Protein AF-A0A3D1A7W4-F1 (afdb_monomer_lite)

Foldseek 3Di:
DLVQLVCVLVVNHDDDLLLLLLLLVLLLVLVVVVVCLVVDPDDPVCSVVVNVVSVVVSLVVLCVSPRVVSNVSNVVSNCVLCVCVVPPPDPPLSPQLSVVLSVQLVVQLVVLCVVLVPDPDSVPSGPDSSSSSSSSSSVVSSVVCVVVCCSPCVVLVVVLVVCVVPVVVCVPDDPVNVCVNDPPCDDDDPDDPPDD

Radius of gyration: 19.55 Å; chains: 1; bounding box: 52×30×50 Å

Secondary structure (DSSP, 8-state):
-HHHHHHHHTTSS-S-HHHHHHHHHHHHHHHHHHHHGGGSSS-GGGHHHHHHHHHHHHHHHHHHHHHHHHHHHHHHHHHHHHHHHHH---TGGGHHHHHHHHHHHHHHHHHHHHHHT--S-GGG-TT-HHHHHHHHHHHHHHHHHHHTTIIIIIHHHHHHHHHHH-GGGGTTS-HHHHHHH-TT-PPPPS------

Sequence (196 aa):
MAALCLLEFAGVFPRFSGTLMAIQFLVIHSSAFIFTLPFWDIKESAKPVAFKVLLGLYTLLAFSIDGFFGIAQFAGLTYATYYGYVLGKDGETGRVPLLLRWLVSFIVFLLAIGITDAPSDVDSWAGSRRLALTGALFFGAAGLMELSGFYGEGWRRLLRRAASRQPQLLSPMPAWVARELDPQGTPPPPGGDVRH

pLDDT: mean 83.78, std 13.77, range [39.81, 96.88]

Structure (mmCIF, N/CA/C/O backbone):
data_AF-A0A3D1A7W4-F1
#
_entry.id   AF-A0A3D1A7W4-F1
#
loop_
_atom_site.group_PDB
_atom_site.id
_atom_site.type_symbol
_atom_site.label_atom_id
_atom_site.label_alt_id
_atom_site.label_comp_id
_atom_site.label_asym_id
_atom_site.label_entity_id
_atom_site.label_seq_id
_atom_site.pdbx_PDB_ins_code
_atom_site.Cartn_x
_atom_site.Cartn_y
_atom_site.Cartn_z
_atom_site.occupancy
_atom_site.B_iso_or_equiv
_atom_site.auth_seq_id
_atom_site.auth_comp_id
_atom_site.auth_asym_id
_atom_site.auth_atom_id
_atom_site.pdbx_PDB_model_num
ATOM 1 N N . MET A 1 1 ? 1.976 8.898 -9.675 1.00 88.50 1 MET A N 1
ATOM 2 C CA . MET A 1 1 ? 2.369 7.490 -9.902 1.00 88.50 1 MET A CA 1
ATOM 3 C C . MET A 1 1 ? 1.740 6.897 -11.152 1.00 88.50 1 MET A C 1
ATOM 5 O O . MET A 1 1 ? 2.502 6.572 -12.045 1.00 88.50 1 MET A O 1
ATOM 9 N N . ALA A 1 2 ? 0.408 6.845 -11.293 1.00 91.94 2 ALA A N 1
ATOM 10 C CA . ALA A 1 2 ? -0.234 6.233 -12.470 1.00 91.94 2 ALA A CA 1
ATOM 11 C C . ALA A 1 2 ? 0.310 6.734 -13.827 1.00 91.94 2 ALA A C 1
ATOM 13 O O . ALA A 1 2 ? 0.668 5.931 -14.682 1.00 91.94 2 ALA A O 1
ATOM 14 N N . ALA A 1 3 ? 0.465 8.054 -13.987 1.00 92.94 3 ALA A N 1
ATOM 15 C CA . ALA A 1 3 ? 1.049 8.643 -15.193 1.00 92.94 3 ALA A CA 1
ATOM 16 C C . ALA A 1 3 ? 2.494 8.177 -15.460 1.00 92.94 3 ALA A C 1
ATOM 18 O O . ALA A 1 3 ? 2.834 7.885 -16.599 1.00 92.94 3 ALA A O 1
ATOM 19 N N . LEU A 1 4 ? 3.328 8.046 -14.422 1.00 92.00 4 LEU A N 1
ATOM 20 C CA . LEU A 1 4 ? 4.703 7.554 -14.569 1.00 92.00 4 LEU A CA 1
ATOM 21 C C . LEU A 1 4 ? 4.721 6.084 -15.009 1.00 92.00 4 LEU A C 1
ATOM 23 O O . LEU A 1 4 ? 5.512 5.717 -15.870 1.00 92.00 4 LEU A O 1
ATOM 27 N N . CYS A 1 5 ? 3.808 5.261 -14.486 1.00 92.88 5 CYS A N 1
ATOM 28 C CA . CYS A 1 5 ? 3.666 3.871 -14.913 1.00 92.88 5 CYS A CA 1
ATOM 29 C C . CYS A 1 5 ? 3.194 3.767 -16.378 1.00 92.88 5 CYS A C 1
ATOM 31 O O . CYS A 1 5 ? 3.679 2.919 -17.119 1.00 92.88 5 CYS A O 1
ATOM 33 N N . LEU A 1 6 ? 2.310 4.663 -16.837 1.00 94.00 6 LEU A N 1
ATOM 34 C CA . LEU A 1 6 ? 1.922 4.739 -18.254 1.00 94.00 6 LEU A CA 1
ATOM 35 C C . LEU A 1 6 ? 3.084 5.178 -19.155 1.00 94.00 6 LEU A C 1
ATOM 37 O O . LEU A 1 6 ? 3.249 4.635 -20.246 1.00 94.00 6 LEU A O 1
ATOM 41 N N . LEU A 1 7 ? 3.909 6.125 -18.703 1.00 94.00 7 LEU A N 1
ATOM 42 C CA . LEU A 1 7 ? 5.110 6.541 -19.433 1.00 94.00 7 LEU A CA 1
ATOM 43 C C . LEU A 1 7 ? 6.151 5.414 -19.517 1.00 94.00 7 LEU A C 1
ATOM 45 O O . LEU A 1 7 ? 6.769 5.236 -20.566 1.00 94.00 7 LEU A O 1
ATOM 49 N N . GLU A 1 8 ? 6.320 4.622 -18.454 1.00 93.25 8 GLU A N 1
ATOM 50 C CA . GLU A 1 8 ? 7.140 3.403 -18.484 1.00 93.25 8 GLU A CA 1
ATOM 51 C C . GLU A 1 8 ? 6.569 2.374 -19.467 1.00 93.25 8 GLU A C 1
ATOM 53 O O . GLU A 1 8 ? 7.308 1.818 -20.279 1.00 93.25 8 GLU A O 1
ATOM 58 N N . PHE A 1 9 ? 5.251 2.148 -19.441 1.00 92.62 9 PHE A N 1
ATOM 59 C CA . PHE A 1 9 ? 4.579 1.234 -20.365 1.00 92.62 9 PHE A CA 1
ATOM 60 C C . PHE A 1 9 ? 4.788 1.645 -21.831 1.00 92.62 9 PHE A C 1
ATOM 62 O O . PHE A 1 9 ? 5.066 0.797 -22.679 1.00 92.62 9 PHE A O 1
ATOM 69 N N . ALA A 1 10 ? 4.738 2.949 -22.114 1.00 94.31 10 ALA A N 1
ATOM 70 C CA . ALA A 1 10 ? 5.032 3.524 -23.425 1.00 94.31 10 ALA A CA 1
ATOM 71 C C . ALA A 1 10 ? 6.528 3.474 -23.807 1.00 94.31 10 ALA A C 1
ATOM 73 O O . ALA A 1 10 ? 6.881 3.811 -24.935 1.00 94.31 10 ALA A O 1
ATOM 74 N N . GLY A 1 11 ? 7.414 3.062 -22.894 1.00 91.38 11 GLY A N 1
ATOM 75 C CA . GLY A 1 11 ? 8.861 3.000 -23.113 1.00 91.38 11 GLY A CA 1
ATOM 76 C C . GLY A 1 11 ? 9.571 4.355 -23.057 1.00 91.38 11 GLY A C 1
ATOM 77 O O . GLY A 1 11 ? 10.720 4.447 -23.479 1.00 91.38 11 GLY A O 1
ATOM 78 N N . VAL A 1 12 ? 8.904 5.395 -22.549 1.00 94.62 12 VAL A N 1
ATOM 79 C CA . VAL A 1 12 ? 9.428 6.771 -22.452 1.00 94.62 12 VAL A CA 1
ATOM 80 C C . VAL A 1 12 ? 10.113 7.020 -21.104 1.00 94.62 12 VAL A C 1
ATOM 82 O O . VAL A 1 12 ? 10.915 7.940 -20.969 1.00 94.62 12 VAL A O 1
ATOM 85 N N . PHE A 1 13 ? 9.815 6.195 -20.100 1.00 91.19 13 PHE A N 1
ATOM 86 C CA . PHE A 1 13 ? 10.373 6.296 -18.754 1.00 91.19 13 PHE A CA 1
ATOM 87 C C . PHE A 1 13 ? 11.133 5.012 -18.374 1.00 91.19 13 PHE A C 1
ATOM 89 O O . PHE A 1 13 ? 10.746 3.931 -18.832 1.00 91.19 13 PHE A O 1
ATOM 96 N N . PRO A 1 14 ? 12.203 5.094 -17.556 1.00 89.69 14 PRO A N 1
ATOM 97 C CA . PRO A 1 14 ? 12.915 3.916 -17.061 1.00 89.69 14 PRO A CA 1
ATOM 98 C C . PRO A 1 14 ? 11.989 2.929 -16.349 1.00 89.69 14 PRO A C 1
ATOM 100 O O . PRO A 1 14 ? 10.941 3.312 -15.839 1.00 89.69 14 PRO A O 1
ATOM 103 N N . ARG A 1 15 ? 12.388 1.655 -16.282 1.00 89.06 15 ARG A N 1
ATOM 104 C CA . ARG A 1 15 ? 11.598 0.633 -15.586 1.00 89.06 15 ARG A CA 1
ATOM 105 C C . ARG A 1 15 ? 11.688 0.827 -14.075 1.00 89.06 15 ARG A C 1
ATOM 107 O O . ARG A 1 15 ? 12.785 0.777 -13.531 1.00 89.06 15 ARG A O 1
ATOM 114 N N . PHE A 1 16 ? 10.554 1.018 -13.410 1.00 91.50 16 PHE A N 1
ATOM 115 C CA . PHE A 1 16 ? 10.477 1.145 -11.948 1.00 91.50 16 PHE A CA 1
ATOM 116 C C . PHE A 1 16 ? 9.211 0.501 -11.361 1.00 91.50 16 PHE A C 1
ATOM 118 O O . PHE A 1 16 ? 9.152 0.219 -10.165 1.00 91.50 16 PHE A O 1
ATOM 125 N N . SER A 1 17 ? 8.196 0.250 -12.191 1.00 90.94 17 SER A N 1
ATOM 126 C CA . SER A 1 17 ? 6.885 -0.249 -11.783 1.00 90.94 17 SER A CA 1
ATOM 127 C C . SER A 1 17 ? 6.933 -1.602 -11.081 1.00 90.94 17 SER A C 1
ATOM 129 O O . SER A 1 17 ? 6.242 -1.770 -10.083 1.00 90.94 17 SER A O 1
ATOM 131 N N . GLY A 1 18 ? 7.762 -2.543 -11.544 1.00 90.44 18 GLY A N 1
ATOM 132 C CA . GLY A 1 18 ? 7.908 -3.861 -10.915 1.00 90.44 18 GLY A CA 1
ATOM 133 C C . GLY A 1 18 ? 8.330 -3.753 -9.449 1.00 90.44 18 GLY A C 1
ATOM 134 O O . GLY A 1 18 ? 7.654 -4.278 -8.566 1.00 90.44 18 GLY A O 1
ATOM 135 N N . THR A 1 19 ? 9.386 -2.980 -9.190 1.00 91.50 19 THR A N 1
ATOM 136 C CA . THR A 1 19 ? 9.876 -2.678 -7.840 1.00 91.50 19 THR A CA 1
ATOM 137 C C . THR A 1 19 ? 8.818 -1.965 -7.008 1.00 91.50 19 THR A C 1
ATOM 139 O O . THR A 1 19 ? 8.502 -2.387 -5.897 1.00 91.50 19 THR A O 1
ATOM 142 N N . LEU A 1 20 ? 8.208 -0.914 -7.564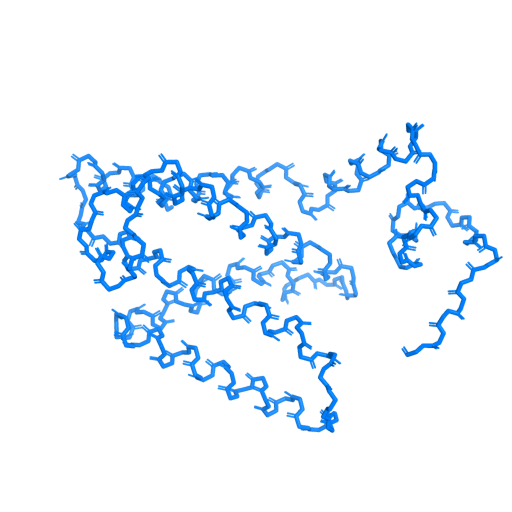 1.00 92.38 20 LEU A N 1
ATOM 143 C CA . LEU A 1 20 ? 7.195 -0.133 -6.863 1.00 92.38 20 LEU A CA 1
ATOM 144 C C . LEU A 1 20 ? 5.983 -0.989 -6.466 1.00 92.38 20 LEU A C 1
ATOM 146 O O . LEU A 1 20 ? 5.449 -0.836 -5.370 1.00 92.38 20 LEU A O 1
ATOM 150 N N . MET A 1 21 ? 5.560 -1.904 -7.337 1.00 94.44 21 MET A N 1
ATOM 151 C CA . MET A 1 21 ? 4.455 -2.824 -7.078 1.00 94.44 21 MET A CA 1
ATOM 152 C C . MET A 1 21 ? 4.819 -3.885 -6.039 1.00 94.44 21 MET A C 1
ATOM 154 O O . MET A 1 21 ? 3.979 -4.197 -5.196 1.00 94.44 21 MET A O 1
ATOM 158 N N . ALA A 1 22 ? 6.057 -4.388 -6.033 1.00 93.69 22 ALA A N 1
ATOM 159 C CA . ALA A 1 22 ? 6.546 -5.289 -4.988 1.00 93.69 22 ALA A CA 1
ATOM 160 C C . ALA A 1 22 ? 6.552 -4.601 -3.611 1.00 93.69 22 ALA A C 1
ATOM 162 O O . ALA A 1 22 ? 6.057 -5.155 -2.629 1.00 93.69 22 ALA A O 1
ATOM 163 N N . ILE A 1 23 ? 7.016 -3.350 -3.540 1.00 94.25 23 ILE A N 1
ATOM 164 C CA . ILE A 1 23 ? 6.952 -2.556 -2.307 1.00 94.25 23 ILE A CA 1
ATOM 165 C C . ILE A 1 23 ? 5.500 -2.266 -1.911 1.00 94.25 23 ILE A C 1
ATOM 167 O O . ILE A 1 23 ? 5.151 -2.360 -0.736 1.00 94.25 23 ILE A O 1
ATOM 171 N N . GLN A 1 24 ? 4.619 -1.950 -2.860 1.00 93.44 24 GLN A N 1
ATOM 172 C CA . GLN A 1 24 ? 3.205 -1.723 -2.563 1.00 93.44 24 GLN A CA 1
ATOM 173 C C . GLN A 1 24 ? 2.524 -2.983 -2.010 1.00 93.44 24 GLN A C 1
ATOM 175 O O . GLN A 1 24 ? 1.738 -2.886 -1.065 1.00 93.44 24 GLN A O 1
ATOM 180 N N . PHE A 1 25 ? 2.843 -4.159 -2.555 1.00 92.62 25 PHE A N 1
ATOM 181 C CA . PHE A 1 25 ? 2.403 -5.442 -2.009 1.00 92.62 25 PHE A CA 1
ATOM 182 C C . PHE A 1 25 ? 2.870 -5.606 -0.560 1.00 92.62 25 PHE A C 1
ATOM 184 O O . PHE A 1 25 ? 2.071 -5.948 0.311 1.00 92.62 25 PHE A O 1
ATOM 191 N N . LEU A 1 26 ? 4.131 -5.269 -0.281 1.00 93.75 26 LEU A N 1
ATOM 192 C CA . LEU A 1 26 ? 4.702 -5.297 1.061 1.00 93.75 26 LEU A CA 1
ATOM 193 C C . LEU A 1 26 ? 3.953 -4.373 2.035 1.00 93.75 26 LEU A C 1
ATOM 195 O O . LEU A 1 26 ? 3.654 -4.779 3.157 1.00 93.75 26 LEU A O 1
ATOM 199 N N . VAL A 1 27 ? 3.593 -3.160 1.601 1.00 92.75 27 VAL A N 1
ATOM 200 C CA . VAL A 1 27 ? 2.789 -2.214 2.393 1.00 92.75 27 VAL A CA 1
ATOM 201 C C . VAL A 1 27 ? 1.417 -2.806 2.701 1.00 92.75 27 VAL A C 1
ATOM 203 O O . VAL A 1 27 ? 1.055 -2.896 3.872 1.00 92.75 27 VAL A O 1
ATOM 206 N N . ILE A 1 28 ? 0.687 -3.287 1.689 1.00 91.44 28 ILE A N 1
ATOM 207 C CA . ILE A 1 28 ? -0.639 -3.897 1.879 1.00 91.44 28 ILE A CA 1
ATOM 208 C C . ILE A 1 28 ? -0.554 -5.099 2.828 1.00 91.44 28 ILE A C 1
ATOM 210 O O . ILE A 1 28 ? -1.386 -5.239 3.726 1.00 91.44 28 ILE A O 1
ATOM 214 N N . HIS A 1 29 ? 0.464 -5.943 2.670 1.00 90.50 29 HIS A N 1
ATOM 215 C CA . HIS A 1 29 ? 0.676 -7.102 3.526 1.00 90.50 29 HIS A CA 1
ATOM 216 C C . HIS A 1 29 ? 0.973 -6.678 4.972 1.00 90.50 29 HIS A C 1
ATOM 218 O O . HIS A 1 29 ? 0.300 -7.132 5.892 1.00 90.50 29 HIS A O 1
ATOM 224 N N . SER A 1 30 ? 1.904 -5.742 5.185 1.00 90.19 30 SER A N 1
ATOM 225 C CA . SER A 1 30 ? 2.261 -5.239 6.522 1.00 90.19 30 SER A CA 1
ATOM 226 C C . SER A 1 30 ? 1.093 -4.586 7.262 1.00 90.19 30 SER A C 1
ATOM 228 O O . SER A 1 30 ? 0.954 -4.764 8.474 1.00 90.19 30 SER A O 1
ATOM 230 N N . SER A 1 31 ? 0.205 -3.895 6.543 1.00 86.31 31 SER A N 1
ATOM 231 C CA . SER A 1 31 ? -1.009 -3.316 7.113 1.00 86.31 31 SER A CA 1
ATOM 232 C C . SER A 1 31 ? -1.915 -4.355 7.760 1.00 86.31 31 SER A C 1
ATOM 234 O O . SER A 1 31 ? -2.437 -4.099 8.843 1.00 86.31 31 SER A O 1
ATOM 236 N N . ALA A 1 32 ? -2.059 -5.540 7.159 1.00 85.25 32 ALA A N 1
ATOM 237 C CA . ALA A 1 32 ? -2.866 -6.608 7.740 1.00 85.25 32 ALA A CA 1
ATOM 238 C C . ALA A 1 32 ? -2.337 -7.010 9.127 1.00 85.25 32 ALA A C 1
ATOM 240 O O . ALA A 1 32 ? -3.102 -7.076 10.088 1.00 85.25 32 ALA A O 1
ATOM 241 N N . PHE A 1 33 ? -1.019 -7.175 9.270 1.00 84.69 33 PHE A N 1
ATOM 242 C CA . PHE A 1 33 ? -0.410 -7.519 10.557 1.00 84.69 33 PHE A CA 1
ATOM 243 C C . PHE A 1 33 ? -0.610 -6.422 11.597 1.00 84.69 33 PHE A C 1
ATOM 245 O O . PHE A 1 33 ? -0.996 -6.718 12.728 1.00 84.69 33 PHE A O 1
ATOM 252 N N . ILE A 1 34 ? -0.432 -5.160 11.205 1.00 81.25 34 ILE A N 1
ATOM 253 C CA . ILE A 1 34 ? -0.645 -4.012 12.092 1.00 81.25 34 ILE A CA 1
ATOM 254 C C . ILE A 1 34 ? -2.096 -3.970 12.593 1.00 81.25 34 ILE A C 1
ATOM 256 O O . ILE A 1 34 ? -2.310 -3.754 13.786 1.00 81.25 34 ILE A O 1
ATOM 260 N N . PHE A 1 35 ? -3.087 -4.237 11.735 1.00 80.81 35 PHE A N 1
ATOM 261 C CA . PHE A 1 35 ? -4.491 -4.298 12.161 1.00 80.81 35 PHE A CA 1
ATOM 262 C C . PHE A 1 35 ? -4.809 -5.498 13.042 1.00 80.81 35 PHE A C 1
ATOM 264 O O . PHE A 1 35 ? -5.690 -5.391 13.889 1.00 80.81 35 PHE A O 1
ATOM 271 N N . THR A 1 36 ? -4.121 -6.628 12.864 1.00 84.56 36 THR A N 1
ATOM 272 C CA . THR A 1 36 ? -4.368 -7.824 13.683 1.00 84.56 36 THR A CA 1
ATOM 273 C C . THR A 1 36 ? -3.701 -7.770 15.056 1.00 84.56 36 THR A C 1
ATOM 275 O O . THR A 1 36 ? -4.175 -8.429 15.975 1.00 84.56 36 THR A O 1
ATOM 278 N N . LEU A 1 37 ? -2.645 -6.967 15.228 1.00 84.31 37 LEU A N 1
ATOM 279 C CA . LEU A 1 37 ? -1.852 -6.909 16.460 1.00 84.31 37 LEU A CA 1
ATOM 280 C C . LEU A 1 37 ? -2.673 -6.664 17.748 1.00 84.31 37 LEU A C 1
ATOM 282 O O . LEU A 1 37 ? -2.374 -7.302 18.758 1.00 84.31 37 LEU A O 1
ATOM 286 N N . PRO A 1 38 ? -3.711 -5.800 17.768 1.00 82.12 38 PRO A N 1
ATOM 287 C CA . PRO A 1 38 ? -4.563 -5.635 18.946 1.00 82.12 38 PRO A CA 1
ATOM 288 C C . PRO A 1 38 ? -5.274 -6.920 19.383 1.00 82.12 38 PRO A C 1
ATOM 290 O O . PRO A 1 38 ? -5.547 -7.061 20.572 1.00 82.12 38 PRO A O 1
ATOM 293 N N . PHE A 1 39 ? -5.528 -7.838 18.447 1.00 86.00 39 PHE A N 1
ATOM 294 C CA . PHE A 1 39 ? -6.243 -9.100 18.652 1.00 86.00 39 PHE A CA 1
ATOM 295 C C . PHE A 1 39 ? -5.318 -10.277 18.986 1.00 86.00 39 PHE A C 1
ATOM 297 O O . PHE A 1 39 ? -5.791 -11.395 19.166 1.00 86.00 39 PHE A O 1
ATOM 304 N N . TRP A 1 40 ? -4.001 -10.064 19.029 1.00 86.25 40 TRP A N 1
ATOM 305 C CA . TRP A 1 40 ? -3.061 -11.118 19.400 1.00 86.25 40 TRP A CA 1
ATOM 306 C C . TRP A 1 40 ? -3.114 -11.372 20.906 1.00 86.25 40 TRP A C 1
ATOM 308 O O . TRP A 1 40 ? -3.052 -10.428 21.699 1.00 86.25 40 TRP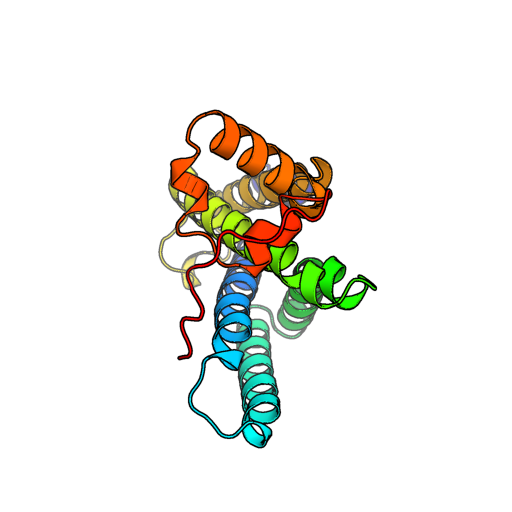 A O 1
ATOM 318 N N . ASP A 1 41 ? -3.150 -12.650 21.287 1.00 92.31 41 ASP A N 1
ATOM 319 C CA . ASP A 1 41 ? -3.115 -13.103 22.682 1.00 92.31 41 ASP A CA 1
ATOM 320 C C . ASP A 1 41 ? -1.683 -13.044 23.248 1.00 92.31 41 ASP A C 1
ATOM 322 O O . ASP A 1 41 ? -1.009 -14.048 23.482 1.00 92.31 41 ASP A O 1
ATOM 326 N N . ILE A 1 42 ? -1.162 -11.823 23.375 1.00 91.12 42 ILE A N 1
ATOM 327 C CA . ILE A 1 42 ? 0.141 -11.522 23.971 1.00 91.12 42 ILE A CA 1
ATOM 328 C C . ILE A 1 42 ? -0.002 -10.419 25.017 1.00 91.12 42 ILE A C 1
ATOM 330 O O . ILE A 1 42 ? -0.914 -9.595 24.967 1.00 91.12 42 ILE A O 1
ATOM 334 N N . LYS A 1 43 ? 0.953 -10.360 25.952 1.00 92.62 43 LYS A N 1
ATOM 335 C CA . LYS A 1 43 ? 1.009 -9.294 26.963 1.00 92.62 43 LYS A CA 1
ATOM 336 C C . LYS A 1 43 ? 0.971 -7.916 26.290 1.00 92.62 43 LYS A C 1
ATOM 338 O O . LYS A 1 43 ? 1.733 -7.674 25.357 1.00 92.62 43 LYS A O 1
ATOM 343 N N . GLU A 1 44 ? 0.167 -6.988 26.812 1.00 87.44 44 GLU A N 1
ATOM 344 C CA . GLU A 1 44 ? 0.053 -5.616 26.277 1.00 87.44 44 GLU A CA 1
ATOM 345 C C . GLU A 1 44 ? 1.411 -4.907 26.162 1.00 87.44 44 GLU A C 1
ATOM 347 O O . GLU A 1 44 ? 1.701 -4.248 25.166 1.00 87.44 44 GLU A O 1
ATOM 352 N N . SER A 1 45 ? 2.309 -5.124 27.127 1.00 91.00 45 SER A N 1
ATOM 353 C CA . SER A 1 45 ? 3.676 -4.588 27.094 1.00 91.00 45 SER A CA 1
ATOM 354 C C . SER A 1 45 ? 4.548 -5.163 25.970 1.00 91.00 45 SER A C 1
ATOM 356 O O . SER A 1 45 ? 5.530 -4.533 25.576 1.00 91.00 45 SER A O 1
ATOM 358 N N . ALA A 1 46 ? 4.198 -6.333 25.428 1.00 91.50 46 ALA A N 1
ATOM 359 C CA . ALA A 1 46 ? 4.887 -6.959 24.305 1.00 91.50 46 ALA A CA 1
ATOM 360 C C . ALA A 1 46 ? 4.378 -6.464 22.941 1.00 91.50 46 ALA A C 1
ATOM 362 O O . ALA A 1 46 ? 5.125 -6.545 21.965 1.00 91.50 46 ALA A O 1
ATOM 363 N N . LYS A 1 47 ? 3.164 -5.898 22.845 1.00 86.38 47 LYS A N 1
ATOM 364 C CA . LYS A 1 47 ? 2.604 -5.402 21.571 1.00 86.38 47 LYS A CA 1
ATOM 365 C C . LYS A 1 47 ? 3.486 -4.332 20.902 1.00 86.38 47 LYS A C 1
ATOM 367 O O . LYS A 1 47 ? 3.772 -4.482 19.715 1.00 86.38 47 LYS A O 1
ATOM 372 N N . PRO A 1 48 ? 4.026 -3.313 21.606 1.00 89.38 48 PRO A N 1
ATOM 373 C CA . PRO A 1 48 ? 4.953 -2.355 20.996 1.00 89.38 48 PRO A CA 1
ATOM 374 C C . PRO A 1 48 ? 6.247 -2.997 20.484 1.00 89.38 48 PRO A C 1
ATOM 376 O O . PRO A 1 48 ? 6.813 -2.541 19.491 1.00 89.38 48 PRO A O 1
ATOM 379 N N . VAL A 1 49 ? 6.728 -4.048 21.157 1.00 91.62 49 VAL A N 1
ATOM 380 C CA . VAL A 1 49 ? 7.921 -4.793 20.731 1.00 91.62 49 VAL A CA 1
ATOM 381 C C . VAL A 1 49 ? 7.611 -5.578 19.459 1.00 91.62 49 VAL A C 1
ATOM 383 O O . VAL A 1 49 ? 8.340 -5.444 18.481 1.00 91.62 49 VAL A O 1
ATOM 386 N N . ALA A 1 50 ? 6.499 -6.316 19.432 1.00 90.25 50 ALA A N 1
ATOM 387 C CA . ALA A 1 50 ? 6.036 -7.045 18.254 1.00 90.25 50 ALA A CA 1
ATOM 388 C C . ALA A 1 50 ? 5.826 -6.114 17.048 1.00 90.25 50 ALA A C 1
ATOM 390 O O . ALA A 1 50 ? 6.297 -6.417 15.954 1.00 90.25 50 ALA A O 1
ATOM 391 N N . PHE A 1 51 ? 5.218 -4.941 17.257 1.00 89.12 51 PHE A N 1
ATOM 392 C CA . PHE A 1 51 ? 5.078 -3.915 16.222 1.00 89.12 51 PHE A CA 1
ATOM 393 C C . PHE A 1 51 ? 6.434 -3.493 15.638 1.00 89.12 51 PHE A C 1
ATOM 395 O O . PHE A 1 51 ? 6.610 -3.496 14.421 1.00 89.12 51 PHE A O 1
ATOM 402 N N . LYS A 1 52 ? 7.412 -3.159 16.493 1.00 90.44 52 LYS A N 1
ATOM 403 C CA . LYS A 1 52 ? 8.757 -2.748 16.056 1.00 90.44 52 LYS A CA 1
ATOM 404 C C . LYS A 1 52 ? 9.483 -3.862 15.307 1.00 90.44 52 LYS A C 1
ATOM 406 O O . LYS A 1 52 ? 10.133 -3.583 14.306 1.00 90.44 52 LYS A O 1
ATOM 411 N N . VAL A 1 53 ? 9.366 -5.104 15.777 1.00 93.06 53 VAL A N 1
ATOM 412 C CA . VAL A 1 53 ? 9.963 -6.274 15.119 1.00 93.06 53 VAL A CA 1
ATOM 413 C C . VAL A 1 53 ? 9.357 -6.469 13.732 1.00 93.06 53 VAL A C 1
ATOM 415 O O . VAL A 1 53 ? 10.105 -6.545 12.763 1.00 93.06 53 VAL A O 1
ATOM 418 N N . LEU A 1 54 ? 8.025 -6.469 13.610 1.00 91.75 54 LEU A N 1
ATOM 419 C CA . LEU A 1 54 ? 7.340 -6.584 12.319 1.00 91.75 54 LEU A CA 1
ATOM 420 C C . LEU A 1 54 ? 7.754 -5.461 11.366 1.00 91.75 54 LEU A C 1
ATOM 422 O O . LEU A 1 54 ? 8.147 -5.731 10.235 1.00 91.75 54 LEU A O 1
ATOM 426 N N . LEU A 1 55 ? 7.733 -4.210 11.831 1.00 91.00 55 LEU A N 1
ATOM 427 C CA . LEU A 1 55 ? 8.153 -3.066 11.024 1.00 91.00 55 LEU A CA 1
ATOM 428 C C . LEU A 1 55 ? 9.616 -3.191 10.570 1.00 91.00 55 LEU A C 1
ATOM 430 O O . LEU A 1 55 ? 9.928 -2.892 9.418 1.00 91.00 55 LEU A O 1
ATOM 434 N N . GLY A 1 56 ? 10.502 -3.668 11.448 1.00 94.56 56 GLY A N 1
ATOM 435 C CA . GLY A 1 56 ? 11.898 -3.957 11.125 1.00 94.56 56 GLY A CA 1
ATOM 436 C C . GLY A 1 56 ? 12.033 -5.029 10.044 1.00 94.56 56 GLY A C 1
ATOM 437 O O . GLY A 1 56 ? 12.741 -4.812 9.066 1.00 94.56 56 GLY A O 1
ATOM 438 N N . LEU A 1 57 ? 11.301 -6.141 10.162 1.00 95.56 57 LEU A N 1
ATOM 439 C CA . LEU A 1 57 ? 11.291 -7.212 9.159 1.00 95.56 57 LEU A CA 1
ATOM 440 C C . LEU A 1 57 ? 10.802 -6.711 7.796 1.00 95.56 57 LEU A C 1
ATOM 442 O O . LEU A 1 57 ? 11.447 -6.969 6.785 1.00 95.56 57 LEU A O 1
ATOM 446 N N . TYR A 1 58 ? 9.718 -5.935 7.757 1.00 95.19 58 TYR A N 1
ATOM 447 C CA . TYR A 1 58 ? 9.234 -5.335 6.512 1.00 95.19 58 TYR A CA 1
ATOM 448 C C . TYR A 1 58 ? 10.214 -4.314 5.930 1.00 95.19 58 TYR A C 1
ATOM 450 O O . TYR A 1 58 ? 10.388 -4.252 4.718 1.00 95.19 58 TYR A O 1
ATOM 458 N N . THR A 1 59 ? 10.919 -3.560 6.772 1.00 95.62 59 THR A N 1
ATOM 459 C CA . THR A 1 59 ? 11.974 -2.646 6.313 1.00 95.62 59 THR A CA 1
ATOM 460 C C . THR A 1 59 ? 13.151 -3.413 5.701 1.00 95.62 59 THR A C 1
ATOM 462 O O . THR A 1 59 ? 13.675 -3.003 4.669 1.00 95.62 59 THR A O 1
ATOM 465 N N . LEU A 1 60 ? 13.541 -4.551 6.286 1.00 96.88 60 LEU A N 1
ATOM 466 C CA . LEU A 1 60 ? 14.577 -5.428 5.731 1.00 96.88 60 LEU A CA 1
ATOM 467 C C . LEU A 1 60 ? 14.145 -6.056 4.400 1.00 96.88 60 LEU A C 1
ATOM 469 O O . LEU A 1 60 ? 14.947 -6.109 3.473 1.00 96.88 60 LEU A O 1
ATOM 473 N N . LEU A 1 61 ? 12.881 -6.467 4.274 1.00 95.19 61 LEU A N 1
ATOM 474 C CA . LEU A 1 61 ? 12.329 -6.961 3.008 1.00 95.19 61 LEU A CA 1
ATOM 475 C C . LEU A 1 61 ? 12.293 -5.862 1.934 1.00 95.19 61 LEU A C 1
ATOM 477 O O . LEU A 1 61 ? 12.642 -6.102 0.782 1.00 95.19 61 LEU A O 1
ATOM 481 N N . ALA A 1 62 ? 11.935 -4.632 2.307 1.00 95.75 62 ALA A N 1
ATOM 482 C CA . ALA A 1 62 ? 12.007 -3.490 1.400 1.00 95.75 62 ALA A CA 1
ATOM 483 C C . ALA A 1 62 ? 13.451 -3.225 0.944 1.00 95.75 62 ALA A C 1
ATOM 485 O O . ALA A 1 62 ? 13.694 -2.959 -0.233 1.00 95.75 62 ALA A O 1
ATOM 486 N N . PHE A 1 63 ? 14.416 -3.357 1.859 1.00 95.94 63 PHE A N 1
ATOM 487 C CA . PHE A 1 63 ? 15.836 -3.260 1.537 1.00 95.94 63 PHE A CA 1
ATOM 488 C C . PHE A 1 63 ? 16.307 -4.372 0.596 1.00 95.94 63 PHE A C 1
ATOM 490 O O . PHE A 1 63 ? 17.080 -4.100 -0.316 1.00 95.94 63 PHE A O 1
ATOM 497 N N . SER A 1 64 ? 15.838 -5.612 0.757 1.00 94.75 64 SER A N 1
ATOM 498 C CA . SER A 1 64 ? 16.212 -6.693 -0.166 1.00 94.75 64 SER A CA 1
ATOM 499 C C . SER A 1 64 ? 15.643 -6.514 -1.575 1.00 94.75 64 SER A C 1
ATOM 501 O O . SER A 1 64 ? 16.200 -7.069 -2.513 1.00 94.75 64 SER A O 1
ATOM 503 N N . ILE A 1 65 ? 14.560 -5.743 -1.732 1.00 92.19 65 ILE A N 1
ATOM 504 C CA . ILE A 1 65 ? 13.933 -5.477 -3.035 1.00 92.19 65 ILE A CA 1
ATOM 505 C C . ILE A 1 65 ? 14.702 -4.406 -3.830 1.00 92.19 65 ILE A C 1
ATOM 507 O O . ILE A 1 65 ? 14.923 -4.592 -5.022 1.00 92.19 65 ILE A O 1
ATOM 511 N N . ASP A 1 66 ? 15.095 -3.288 -3.202 1.00 92.25 66 ASP A N 1
ATOM 512 C CA . ASP A 1 66 ? 15.707 -2.141 -3.916 1.00 92.25 66 ASP A CA 1
ATOM 513 C C . ASP A 1 66 ? 16.678 -1.315 -3.045 1.00 92.25 66 ASP A C 1
ATOM 515 O O . ASP A 1 66 ? 16.801 -0.090 -3.153 1.00 92.25 66 ASP A O 1
ATOM 519 N N . GLY A 1 67 ? 17.334 -1.969 -2.087 1.00 93.88 67 GLY A N 1
ATOM 520 C CA . GLY A 1 67 ? 18.277 -1.342 -1.164 1.00 93.88 67 GLY A CA 1
ATOM 521 C C . GLY A 1 67 ? 17.661 -0.192 -0.361 1.00 93.88 67 GLY A C 1
ATOM 522 O O . GLY A 1 67 ? 16.510 -0.226 0.079 1.00 93.88 67 GLY A O 1
ATOM 523 N N . PHE A 1 68 ? 18.436 0.875 -0.165 1.00 94.50 68 PHE A N 1
ATOM 524 C CA . PHE A 1 68 ? 17.964 2.068 0.549 1.00 94.50 68 PHE A CA 1
ATOM 525 C C . PHE A 1 68 ? 16.782 2.757 -0.142 1.00 94.50 68 PHE A C 1
ATOM 527 O O . PHE A 1 68 ? 15.952 3.372 0.530 1.00 94.50 68 PHE A O 1
ATOM 534 N N . PHE A 1 69 ? 16.683 2.640 -1.467 1.00 92.38 69 PHE A N 1
ATOM 535 C CA . PHE A 1 69 ? 15.579 3.218 -2.222 1.00 92.38 69 PHE A CA 1
ATOM 536 C C . PHE A 1 69 ? 14.270 2.478 -1.929 1.00 92.38 69 PHE A C 1
ATOM 538 O O . PHE A 1 69 ? 13.243 3.119 -1.703 1.00 92.38 69 PHE A O 1
ATOM 545 N N . GLY A 1 70 ? 14.329 1.150 -1.795 1.00 93.06 70 GLY A N 1
ATOM 546 C CA . GLY A 1 70 ? 13.210 0.324 -1.343 1.00 93.06 70 GLY A CA 1
ATOM 547 C C . GLY A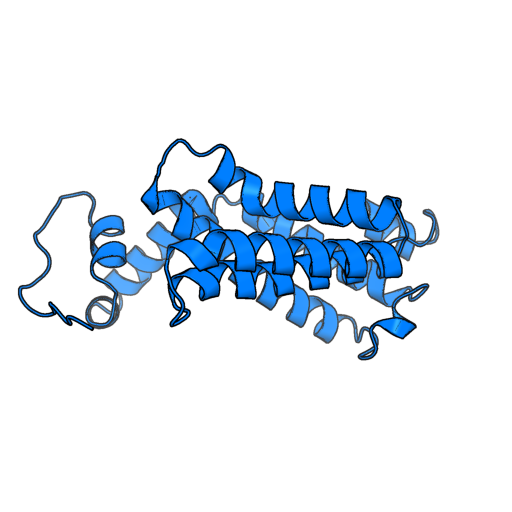 1 70 ? 12.722 0.708 0.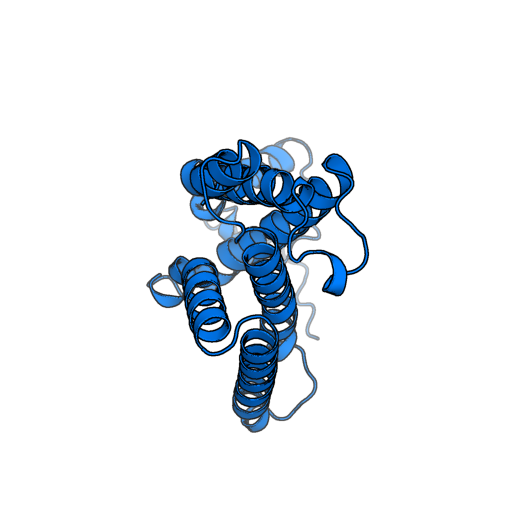054 1.00 93.06 70 GLY A C 1
ATOM 548 O O . GLY A 1 70 ? 11.519 0.870 0.256 1.00 93.06 70 GLY A O 1
ATOM 549 N N . ILE A 1 71 ? 13.634 0.964 1.003 1.00 95.44 71 ILE A N 1
ATOM 550 C CA . ILE A 1 71 ? 13.272 1.482 2.339 1.00 95.44 71 ILE A CA 1
ATOM 551 C C . ILE A 1 71 ? 12.525 2.817 2.222 1.00 95.44 71 ILE A C 1
ATOM 553 O O . ILE A 1 71 ? 11.478 2.994 2.845 1.00 95.44 71 ILE A O 1
ATOM 557 N N . ALA A 1 72 ? 13.040 3.757 1.425 1.00 94.19 72 ALA A N 1
ATOM 558 C CA . ALA A 1 72 ? 12.417 5.067 1.249 1.00 94.19 72 ALA A CA 1
ATOM 559 C C . ALA A 1 72 ? 11.027 4.963 0.598 1.00 94.19 72 ALA A C 1
ATOM 561 O O . ALA A 1 72 ? 10.086 5.619 1.047 1.00 94.19 72 ALA A O 1
ATOM 562 N N . GLN A 1 73 ? 10.872 4.106 -0.416 1.00 93.06 73 GLN A N 1
ATOM 563 C CA . GLN A 1 73 ? 9.583 3.822 -1.047 1.00 93.06 73 GLN A CA 1
ATOM 564 C C . GLN A 1 73 ? 8.605 3.187 -0.058 1.00 93.06 73 GLN A C 1
ATOM 566 O O . GLN A 1 73 ? 7.462 3.634 0.036 1.00 93.06 73 GLN A O 1
ATOM 571 N N . PHE A 1 74 ? 9.049 2.193 0.714 1.00 94.50 74 PHE A N 1
ATOM 572 C CA . PHE A 1 74 ? 8.228 1.538 1.726 1.00 94.50 74 PHE A CA 1
ATOM 573 C C . PHE A 1 74 ? 7.771 2.536 2.787 1.00 94.50 74 PHE A C 1
ATOM 575 O O . PHE A 1 74 ? 6.578 2.615 3.070 1.00 94.50 74 PHE A O 1
ATOM 582 N N . ALA A 1 75 ? 8.682 3.351 3.321 1.00 92.44 75 ALA A N 1
ATOM 583 C CA . ALA A 1 75 ? 8.360 4.391 4.292 1.00 92.44 75 ALA A CA 1
ATOM 584 C C . ALA A 1 75 ? 7.391 5.432 3.713 1.00 92.44 75 ALA A C 1
ATOM 586 O O . ALA A 1 75 ? 6.414 5.784 4.370 1.00 92.44 75 ALA A O 1
ATOM 587 N N . GLY A 1 76 ? 7.611 5.885 2.476 1.00 90.94 76 GLY A N 1
ATOM 588 C CA . GLY A 1 76 ? 6.756 6.860 1.801 1.00 90.94 76 GLY A CA 1
ATOM 589 C C . GLY A 1 76 ? 5.350 6.332 1.510 1.00 90.94 76 GLY A C 1
ATOM 590 O O . GLY A 1 76 ? 4.370 7.020 1.786 1.00 90.94 76 GLY A O 1
ATOM 591 N N . LEU A 1 77 ? 5.226 5.103 1.005 1.00 89.56 77 LEU A N 1
ATOM 592 C CA . LEU A 1 77 ? 3.936 4.462 0.722 1.00 89.56 77 LEU A CA 1
ATOM 593 C C . LEU A 1 77 ? 3.191 4.075 2.001 1.00 89.56 77 LEU A C 1
ATOM 595 O O . LEU A 1 77 ? 1.978 4.269 2.086 1.00 89.56 77 LEU A O 1
ATOM 599 N N . THR A 1 78 ? 3.913 3.595 3.014 1.00 89.00 78 THR A N 1
ATOM 600 C CA . THR A 1 78 ? 3.391 3.387 4.371 1.00 89.00 78 THR A CA 1
ATOM 601 C C . THR A 1 78 ? 2.842 4.708 4.893 1.00 89.00 78 THR A C 1
ATOM 603 O O . THR A 1 78 ? 1.652 4.809 5.176 1.00 89.00 78 THR A O 1
ATOM 606 N N . TYR A 1 79 ? 3.656 5.764 4.922 1.00 85.81 79 TYR A N 1
ATOM 607 C CA . TYR A 1 79 ? 3.228 7.085 5.368 1.00 85.81 79 TYR A CA 1
ATOM 608 C C . TYR A 1 79 ? 2.017 7.591 4.584 1.00 85.81 79 TYR A C 1
ATOM 610 O O . TYR A 1 79 ? 1.056 8.015 5.205 1.00 85.81 79 TYR A O 1
ATOM 618 N N . ALA A 1 80 ? 1.996 7.475 3.255 1.00 83.38 80 ALA A N 1
ATOM 619 C CA . ALA A 1 80 ? 0.846 7.865 2.440 1.00 83.38 80 ALA A CA 1
ATOM 620 C C . ALA A 1 80 ? -0.423 7.072 2.794 1.00 83.38 80 ALA A C 1
ATOM 622 O O . ALA A 1 80 ? -1.513 7.638 2.820 1.00 83.38 80 ALA A O 1
ATOM 623 N N . THR A 1 81 ? -0.286 5.780 3.098 1.00 81.00 81 THR A N 1
ATOM 624 C CA . THR A 1 81 ? -1.395 4.904 3.506 1.00 81.00 81 THR A CA 1
ATOM 625 C C . THR A 1 81 ? -1.936 5.285 4.883 1.00 81.00 81 THR A C 1
ATOM 627 O O . THR A 1 81 ? -3.149 5.302 5.083 1.00 81.00 81 THR A O 1
ATOM 630 N N . TYR A 1 82 ? -1.054 5.651 5.814 1.00 76.81 82 TYR A N 1
ATOM 631 C CA . TYR A 1 82 ? -1.410 6.014 7.187 1.00 76.81 82 TYR A CA 1
ATOM 632 C C . TYR A 1 82 ? -1.556 7.523 7.419 1.00 76.81 82 TYR A C 1
ATOM 634 O O . TYR A 1 82 ? -1.905 7.922 8.524 1.00 76.81 82 TYR A O 1
ATOM 642 N N . TYR A 1 83 ? -1.331 8.371 6.412 1.00 73.25 83 TYR A N 1
ATOM 643 C CA . TYR A 1 83 ? -1.257 9.831 6.553 1.00 73.25 83 TYR A CA 1
ATOM 644 C C . TYR A 1 83 ? -2.494 10.403 7.245 1.00 73.25 83 TYR A C 1
ATOM 646 O O . TYR A 1 83 ? -2.384 11.128 8.231 1.00 73.25 83 TYR A O 1
ATOM 654 N N . GLY A 1 84 ? -3.679 10.006 6.769 1.00 63.25 84 GLY A N 1
ATOM 655 C CA . GLY A 1 84 ? -4.957 10.444 7.332 1.00 63.25 84 GLY A CA 1
ATOM 656 C C . GLY A 1 84 ? -5.207 9.949 8.759 1.00 63.25 84 GLY A C 1
ATOM 657 O O . GLY A 1 84 ? -5.903 10.616 9.512 1.00 63.25 84 GLY A O 1
ATOM 658 N N . TYR A 1 85 ? -4.605 8.824 9.154 1.00 66.31 85 TYR A N 1
ATOM 659 C CA . TYR A 1 85 ? -4.673 8.310 10.523 1.00 66.31 85 TYR A CA 1
ATOM 660 C C . TYR A 1 85 ? -3.678 9.019 11.453 1.00 66.31 85 TYR A C 1
ATOM 662 O O . TYR A 1 85 ? -4.017 9.351 12.580 1.00 66.31 85 TYR A O 1
ATOM 670 N N . VAL A 1 86 ? -2.455 9.278 10.979 1.00 62.59 86 VAL A N 1
ATOM 671 C CA . VAL A 1 86 ? -1.383 9.901 11.774 1.00 62.59 86 VAL A CA 1
ATOM 672 C C . VAL A 1 86 ? -1.636 11.394 12.003 1.00 62.59 86 VAL A C 1
ATOM 674 O O . VAL A 1 86 ? -1.284 11.913 13.059 1.00 62.59 86 VAL A O 1
ATOM 677 N N . LEU A 1 87 ? -2.230 12.093 11.031 1.00 58.78 87 LEU A N 1
ATOM 678 C CA . LEU A 1 87 ? -2.495 13.536 11.114 1.00 58.78 87 LEU A CA 1
ATOM 679 C C . LEU A 1 87 ? -3.956 13.886 11.400 1.00 58.78 87 LEU A C 1
ATOM 681 O O . LEU A 1 87 ? -4.255 15.042 11.708 1.00 58.78 87 LEU A O 1
ATOM 685 N N . GLY A 1 88 ? -4.864 12.913 11.311 1.00 54.56 88 GLY A N 1
ATOM 686 C CA . GLY A 1 88 ? -6.243 13.083 11.742 1.00 54.56 88 GLY A CA 1
ATOM 687 C C . GLY A 1 88 ? -6.296 13.273 13.255 1.00 54.56 88 GLY A C 1
ATOM 688 O O . GLY A 1 88 ? -5.884 12.401 14.012 1.00 54.56 88 GLY A O 1
ATOM 689 N N . LYS A 1 89 ? -6.834 14.410 13.708 1.00 49.47 89 LYS A N 1
ATOM 690 C CA . LYS A 1 89 ? -7.118 14.688 15.130 1.00 49.47 89 LYS A CA 1
ATOM 691 C C . LYS A 1 89 ? -8.277 13.844 15.694 1.00 49.47 89 LYS A C 1
ATOM 693 O O . LYS A 1 89 ? -8.623 13.988 16.865 1.00 49.47 89 LYS A O 1
ATOM 698 N N . ASP A 1 90 ? -8.854 12.961 14.884 1.00 47.84 90 ASP A N 1
ATOM 699 C CA . ASP A 1 90 ? -10.127 12.295 15.141 1.00 47.84 90 ASP A CA 1
ATOM 700 C C . ASP A 1 90 ? -9.895 10.841 15.588 1.00 47.84 90 ASP A C 1
ATOM 702 O O . ASP A 1 90 ? -9.999 9.911 14.793 1.00 47.84 90 ASP A O 1
ATOM 706 N N . GLY A 1 91 ? -9.536 10.669 16.866 1.00 55.81 91 GLY A N 1
ATOM 707 C CA . GLY A 1 91 ? -9.221 9.406 17.562 1.00 55.81 91 GLY A CA 1
ATOM 708 C C . GLY A 1 91 ? -9.729 8.084 16.946 1.00 55.81 91 GLY A C 1
ATOM 709 O O . GLY A 1 91 ? -9.142 7.555 16.004 1.00 55.81 91 GLY A O 1
ATOM 710 N N . GLU A 1 92 ? -10.754 7.454 17.535 1.00 54.34 92 GLU A N 1
ATOM 711 C CA . GLU A 1 92 ? -11.233 6.124 17.099 1.00 54.34 92 GLU A CA 1
ATOM 712 C C . GLU A 1 92 ? -11.853 6.119 15.690 1.00 54.34 92 GLU A C 1
ATOM 714 O O . GLU A 1 92 ? -11.855 5.088 15.009 1.00 54.34 92 GLU A O 1
ATOM 719 N N . THR A 1 93 ? -12.321 7.274 15.217 1.00 57.06 93 THR A N 1
ATOM 720 C CA . THR A 1 93 ? -12.959 7.466 13.908 1.00 57.06 93 THR A CA 1
ATOM 721 C C . THR A 1 93 ? -11.983 7.339 12.733 1.00 57.06 93 THR A C 1
ATOM 723 O O . THR A 1 93 ? -12.412 7.007 11.627 1.00 57.06 93 THR A O 1
ATOM 726 N N . GLY A 1 94 ? -10.671 7.481 12.954 1.00 65.88 94 GLY A N 1
ATOM 727 C CA . GLY A 1 94 ? -9.633 7.256 11.939 1.00 65.88 94 GLY A CA 1
ATOM 728 C C . GLY A 1 94 ? -9.406 5.787 11.545 1.00 65.88 94 GLY A C 1
ATOM 729 O O . GLY A 1 94 ? -8.777 5.517 10.519 1.00 65.88 94 GLY A O 1
ATOM 730 N N . ARG A 1 95 ? -9.931 4.816 12.309 1.00 73.88 95 ARG A N 1
ATOM 731 C CA . ARG A 1 95 ? -9.721 3.377 12.043 1.00 73.88 95 ARG A CA 1
ATOM 732 C C . ARG A 1 95 ? -10.492 2.872 10.822 1.00 73.88 95 ARG A C 1
ATOM 734 O O . ARG A 1 95 ? -9.966 2.061 10.064 1.00 73.88 95 ARG A O 1
ATOM 741 N N . VAL A 1 96 ? -11.714 3.360 10.604 1.00 77.31 96 VAL A N 1
ATOM 742 C CA . VAL A 1 96 ? -12.581 2.913 9.494 1.00 77.31 96 VAL A CA 1
ATOM 743 C C . VAL A 1 96 ? -12.057 3.364 8.137 1.00 77.31 96 VAL A C 1
ATOM 745 O O . VAL A 1 96 ? -11.915 2.509 7.262 1.00 77.31 96 VAL A O 1
ATOM 748 N N . PRO A 1 97 ? -11.717 4.654 7.933 1.00 82.00 97 PRO A N 1
ATOM 749 C CA . PRO A 1 97 ? -11.138 5.106 6.672 1.00 82.00 97 PRO A CA 1
ATOM 750 C C . PRO A 1 97 ? -9.864 4.337 6.331 1.00 82.00 97 PRO A C 1
ATOM 752 O O . PRO A 1 97 ? -9.653 3.968 5.179 1.00 82.00 97 PRO A O 1
ATOM 755 N N . LEU A 1 98 ? -9.047 4.043 7.343 1.00 82.25 98 LEU A N 1
ATOM 756 C CA . LEU A 1 98 ? -7.804 3.312 7.182 1.00 82.25 98 LEU A CA 1
ATOM 757 C C . LEU A 1 98 ? -8.039 1.835 6.796 1.00 82.25 98 LEU A C 1
ATOM 759 O O . LEU A 1 98 ? -7.427 1.353 5.842 1.00 82.25 98 LEU A O 1
ATOM 763 N N . LEU A 1 99 ? -8.965 1.137 7.465 1.00 83.94 99 LEU A N 1
ATOM 764 C CA . LEU A 1 99 ? -9.359 -0.231 7.105 1.00 83.94 99 LEU A CA 1
ATOM 765 C C . LEU A 1 99 ? -9.965 -0.296 5.695 1.00 83.94 99 LEU A C 1
ATOM 767 O O . LEU A 1 99 ? -9.633 -1.189 4.918 1.00 83.94 99 LEU A O 1
ATOM 771 N N . LEU A 1 100 ? -10.825 0.664 5.342 1.00 86.88 100 LEU A N 1
ATOM 772 C CA . LEU A 1 100 ? -11.413 0.760 4.006 1.00 86.88 100 LEU A CA 1
ATOM 773 C C . LEU A 1 100 ? -10.351 1.019 2.943 1.00 86.88 100 LEU A C 1
ATOM 775 O O . LEU A 1 100 ? -10.382 0.386 1.892 1.00 86.88 100 LEU A O 1
ATOM 779 N N . ARG A 1 101 ? -9.398 1.916 3.210 1.00 87.81 101 ARG A N 1
ATOM 780 C CA . ARG A 1 101 ? -8.277 2.196 2.309 1.00 87.81 101 ARG A CA 1
ATOM 781 C C . ARG A 1 101 ? -7.434 0.955 2.080 1.00 87.81 101 ARG A C 1
ATOM 783 O O . ARG A 1 101 ? -7.098 0.668 0.933 1.00 87.81 101 ARG A O 1
ATOM 790 N N . TRP A 1 102 ? -7.148 0.196 3.133 1.00 89.12 102 TRP A N 1
ATOM 791 C CA . TRP A 1 102 ? -6.464 -1.087 3.013 1.00 89.12 102 TRP A CA 1
ATOM 792 C C . TRP A 1 102 ? -7.264 -2.089 2.173 1.00 89.12 102 TRP A C 1
ATOM 794 O O . TRP A 1 102 ? -6.733 -2.613 1.197 1.00 89.12 102 TRP A O 1
ATOM 804 N N . LEU A 1 103 ? -8.545 -2.306 2.495 1.00 90.12 103 LEU A N 1
ATOM 805 C CA . LEU A 1 103 ? -9.395 -3.287 1.815 1.00 90.12 103 LEU A CA 1
ATOM 806 C C . LEU A 1 103 ? -9.565 -2.956 0.328 1.00 90.12 103 LEU A C 1
ATOM 808 O O . LEU A 1 103 ? -9.395 -3.822 -0.527 1.00 90.12 103 LEU A O 1
ATOM 812 N N . VAL A 1 104 ? -9.861 -1.693 0.014 1.00 91.06 104 VAL A N 1
ATOM 813 C CA . VAL A 1 104 ? -9.970 -1.214 -1.367 1.00 91.06 104 VAL A CA 1
ATOM 814 C C . VAL A 1 104 ? -8.634 -1.369 -2.081 1.00 91.06 104 VAL A C 1
ATOM 816 O O . VAL A 1 104 ? -8.617 -1.889 -3.192 1.00 91.06 104 VAL A O 1
ATOM 819 N N . SER A 1 105 ? -7.518 -0.986 -1.453 1.00 91.44 105 SER A N 1
ATOM 820 C CA . SER A 1 105 ? -6.190 -1.157 -2.053 1.00 91.44 105 SER A CA 1
ATOM 821 C C . SER A 1 105 ? -5.900 -2.625 -2.349 1.00 91.44 105 SER A C 1
ATOM 823 O O . SER A 1 105 ? -5.460 -2.936 -3.447 1.00 91.44 105 SER A O 1
ATOM 825 N N . PHE A 1 106 ? -6.198 -3.541 -1.427 1.00 92.50 106 PHE A N 1
ATOM 826 C CA . PHE A 1 106 ? -6.002 -4.973 -1.638 1.00 92.50 106 PHE A CA 1
ATOM 827 C C . PHE A 1 106 ? -6.851 -5.506 -2.801 1.00 92.50 106 PHE A C 1
ATOM 829 O O . PHE A 1 106 ? -6.316 -6.142 -3.706 1.00 92.50 106 PHE A O 1
ATOM 836 N N . ILE A 1 107 ? -8.148 -5.185 -2.837 1.00 94.44 107 ILE A N 1
ATOM 837 C CA . ILE A 1 107 ? -9.049 -5.612 -3.921 1.00 94.44 107 ILE A CA 1
ATOM 838 C C . ILE A 1 107 ? -8.588 -5.045 -5.267 1.00 94.44 107 ILE A C 1
ATOM 840 O O . ILE A 1 107 ? -8.468 -5.783 -6.240 1.00 94.44 107 ILE A O 1
ATOM 844 N N . VAL A 1 108 ? -8.297 -3.745 -5.330 1.00 94.69 108 VAL A N 1
ATOM 845 C CA . VAL A 1 108 ? -7.828 -3.078 -6.552 1.00 94.69 108 VAL A CA 1
ATOM 846 C C . VAL A 1 108 ? -6.493 -3.661 -7.012 1.00 94.69 108 VAL A C 1
ATOM 848 O O . VAL A 1 108 ? -6.295 -3.839 -8.209 1.00 94.69 108 VAL A O 1
ATOM 851 N N . PHE A 1 109 ? -5.593 -3.989 -6.086 1.00 94.31 109 PHE A N 1
ATOM 852 C CA . PHE A 1 109 ? -4.310 -4.616 -6.392 1.00 94.31 109 PHE A CA 1
ATOM 853 C C . PHE A 1 109 ? -4.498 -5.998 -7.027 1.00 94.31 109 PHE A C 1
ATOM 855 O O . PHE A 1 109 ? -3.947 -6.256 -8.097 1.00 94.31 109 PHE A O 1
ATOM 862 N N . LEU A 1 110 ? -5.335 -6.854 -6.429 1.00 94.12 110 LEU A N 1
ATOM 863 C CA . LEU A 1 110 ? -5.660 -8.173 -6.980 1.00 94.12 110 LEU A CA 1
ATOM 864 C C . LEU A 1 110 ? -6.326 -8.073 -8.357 1.00 94.12 110 LEU A C 1
ATOM 866 O O . LEU A 1 110 ? -5.942 -8.788 -9.281 1.00 94.12 110 LEU A O 1
ATOM 870 N N . LEU A 1 111 ? -7.291 -7.163 -8.514 1.00 95.56 111 LEU A N 1
ATOM 871 C CA . LEU A 1 111 ? -7.958 -6.933 -9.795 1.00 95.56 111 LEU A CA 1
ATOM 872 C C . LEU A 1 111 ? -6.977 -6.434 -10.855 1.00 95.56 111 LEU A C 1
ATOM 874 O O . LEU A 1 111 ? -7.009 -6.919 -11.981 1.00 95.56 111 LEU A O 1
ATOM 878 N N . ALA A 1 112 ? -6.085 -5.504 -10.510 1.00 95.38 112 ALA A N 1
ATOM 879 C CA . ALA A 1 112 ? -5.083 -5.004 -11.441 1.00 95.38 112 ALA A CA 1
ATOM 880 C C . ALA A 1 112 ? -4.147 -6.130 -11.904 1.00 95.38 112 ALA A C 1
ATOM 882 O O . ALA A 1 112 ? -3.906 -6.250 -13.106 1.00 95.38 112 ALA A O 1
ATOM 883 N N . ILE A 1 113 ? -3.661 -6.977 -10.987 1.00 93.62 113 ILE A N 1
ATOM 884 C CA . ILE A 1 113 ? -2.825 -8.143 -11.324 1.00 93.62 113 ILE A CA 1
ATOM 885 C C . ILE A 1 113 ? -3.579 -9.095 -12.255 1.00 93.62 113 ILE A C 1
ATOM 887 O O . ILE A 1 113 ? -3.050 -9.452 -13.306 1.00 93.62 113 ILE A O 1
ATOM 891 N N . GLY A 1 114 ? -4.824 -9.442 -11.917 1.00 93.50 114 GLY A N 1
ATOM 892 C CA . GLY A 1 114 ? -5.639 -10.365 -12.707 1.00 93.50 114 GLY A CA 1
ATOM 893 C C . GLY A 1 114 ? -5.984 -9.839 -14.102 1.00 93.50 114 GLY A C 1
ATOM 894 O O . GLY A 1 114 ? -5.863 -10.569 -15.079 1.00 93.50 114 GLY A O 1
ATOM 895 N N . ILE A 1 115 ? -6.358 -8.561 -14.225 1.00 96.00 115 ILE A N 1
ATOM 896 C CA . ILE A 1 115 ? -6.708 -7.932 -15.513 1.00 96.00 115 ILE A CA 1
ATOM 897 C C . ILE A 1 115 ? -5.493 -7.847 -16.440 1.00 96.00 115 ILE A C 1
ATOM 899 O O . ILE A 1 115 ? -5.627 -7.968 -17.655 1.00 96.00 115 ILE A O 1
ATOM 903 N N . THR A 1 116 ? -4.311 -7.601 -15.878 1.00 94.69 116 THR A N 1
ATOM 904 C CA . THR A 1 116 ? -3.088 -7.392 -16.667 1.00 94.69 116 THR A CA 1
ATOM 905 C C . THR A 1 116 ? -2.305 -8.667 -16.932 1.00 94.69 116 THR A C 1
ATOM 907 O O . THR A 1 116 ? -1.296 -8.601 -17.637 1.00 94.69 116 THR A O 1
ATOM 910 N N . ASP A 1 117 ? -2.761 -9.802 -16.390 1.00 92.69 117 ASP A N 1
ATOM 911 C CA . ASP A 1 117 ? -2.045 -11.077 -16.434 1.00 92.69 117 ASP A CA 1
ATOM 912 C C . ASP A 1 117 ? -0.580 -10.888 -15.994 1.00 92.69 117 ASP A C 1
ATOM 914 O O . ASP A 1 117 ? 0.379 -11.264 -16.680 1.00 92.69 117 ASP A O 1
ATOM 918 N N . ALA A 1 118 ? -0.396 -10.153 -14.891 1.00 91.31 118 ALA A N 1
ATOM 919 C CA . ALA A 1 118 ? 0.921 -9.932 -14.317 1.00 91.31 118 ALA A CA 1
ATOM 920 C C . ALA A 1 118 ? 1.494 -11.275 -13.821 1.00 91.31 118 ALA A C 1
ATOM 922 O O . ALA A 1 118 ? 0.733 -12.108 -13.326 1.00 91.31 118 ALA A O 1
ATOM 923 N N . PRO A 1 119 ? 2.817 -11.503 -13.939 1.00 88.94 119 PRO A N 1
ATOM 924 C CA . PRO A 1 119 ? 3.434 -12.736 -13.471 1.00 88.94 119 PRO A CA 1
ATOM 925 C C . PRO A 1 119 ? 3.055 -13.066 -12.026 1.00 88.94 119 PRO A C 1
ATOM 927 O O . PRO A 1 119 ? 3.037 -12.188 -11.164 1.00 88.94 119 PRO A O 1
ATOM 930 N N . SER A 1 120 ? 2.775 -14.338 -11.754 1.00 86.81 120 SER A N 1
ATOM 931 C CA . SER A 1 120 ? 2.410 -14.798 -10.410 1.00 86.81 120 SER A CA 1
ATOM 932 C C . SER A 1 120 ? 3.583 -14.769 -9.429 1.00 86.81 120 SER A C 1
ATOM 934 O O . SER A 1 120 ? 3.367 -14.662 -8.227 1.00 86.81 120 SER A O 1
ATOM 936 N N . ASP A 1 121 ? 4.810 -14.880 -9.940 1.00 88.06 121 ASP A N 1
ATOM 937 C CA . ASP A 1 121 ? 6.032 -14.865 -9.142 1.00 88.06 121 ASP A CA 1
ATOM 938 C C . ASP A 1 121 ? 6.585 -13.439 -9.015 1.00 88.06 121 ASP A C 1
ATOM 940 O O . ASP A 1 121 ? 6.882 -12.792 -10.025 1.00 88.06 121 ASP A O 1
ATOM 944 N N . VAL A 1 122 ? 6.734 -12.960 -7.777 1.00 84.12 122 VAL A N 1
ATOM 945 C CA . VAL A 1 122 ? 7.216 -11.607 -7.460 1.00 84.12 122 VAL A CA 1
ATOM 946 C C . VAL A 1 122 ? 8.646 -11.396 -7.956 1.00 84.12 122 VAL A C 1
ATOM 948 O O . VAL A 1 122 ? 8.967 -10.305 -8.431 1.00 84.12 122 VAL A O 1
ATOM 951 N N . ASP A 1 123 ? 9.478 -12.438 -7.958 1.00 82.88 123 ASP A N 1
ATOM 952 C CA . ASP A 1 123 ? 10.871 -12.343 -8.414 1.00 82.88 123 ASP A CA 1
ATOM 953 C C . ASP A 1 123 ? 10.964 -12.020 -9.916 1.00 82.88 123 ASP A C 1
ATOM 955 O O . ASP A 1 123 ? 11.944 -11.446 -10.393 1.00 82.88 123 ASP A O 1
ATOM 959 N N . SER A 1 124 ? 9.898 -12.307 -10.669 1.00 86.75 124 SER A N 1
ATOM 960 C CA . SER A 1 124 ? 9.788 -12.003 -12.100 1.00 86.75 124 SER A CA 1
ATOM 961 C C . SER A 1 124 ? 9.156 -10.639 -12.411 1.00 86.75 124 SER A C 1
ATOM 963 O O . SER A 1 124 ? 9.007 -10.263 -13.579 1.00 86.75 124 SER A O 1
ATOM 965 N N . TRP A 1 125 ? 8.766 -9.866 -11.392 1.00 89.31 125 TRP A N 1
ATOM 966 C CA . TRP A 1 125 ? 8.137 -8.555 -11.591 1.00 89.31 125 TRP A CA 1
ATOM 967 C C . TRP A 1 125 ? 9.129 -7.512 -12.090 1.00 89.31 125 TRP A C 1
ATOM 969 O O . TRP A 1 125 ? 8.756 -6.611 -12.852 1.00 89.31 125 TRP A O 1
ATOM 979 N N . ALA A 1 126 ? 10.397 -7.642 -11.698 1.00 81.19 126 ALA A N 1
ATOM 980 C CA . ALA A 1 126 ? 11.462 -6.762 -12.144 1.00 81.19 126 ALA A CA 1
ATOM 981 C C . ALA A 1 126 ? 11.579 -6.797 -13.677 1.00 81.19 126 ALA A C 1
ATOM 983 O O . ALA A 1 126 ? 11.870 -7.816 -14.297 1.00 81.19 126 ALA A O 1
ATOM 984 N N . GLY A 1 127 ? 11.341 -5.651 -14.315 1.00 76.88 127 GLY A N 1
ATOM 985 C CA . GLY A 1 127 ? 11.485 -5.505 -15.761 1.00 76.88 127 GLY A CA 1
ATOM 986 C C . GLY A 1 127 ? 10.268 -5.907 -16.605 1.00 76.88 127 GLY A C 1
ATOM 987 O O . GLY A 1 127 ? 10.314 -5.735 -17.827 1.00 76.88 127 GLY A O 1
ATOM 988 N N . SER A 1 128 ? 9.180 -6.384 -15.995 1.00 87.50 128 SER A N 1
ATOM 989 C CA . SER A 1 128 ? 7.954 -6.737 -16.716 1.00 87.50 128 SER A CA 1
ATOM 990 C C . SER A 1 128 ? 7.174 -5.492 -17.147 1.00 87.50 128 SER A C 1
ATOM 992 O O . SER A 1 128 ? 6.718 -4.705 -16.324 1.00 87.50 128 SER A O 1
ATOM 994 N N . ARG A 1 129 ? 6.932 -5.334 -18.456 1.00 86.62 129 ARG A N 1
ATOM 995 C CA . ARG A 1 129 ? 6.075 -4.246 -18.972 1.00 86.62 129 ARG A CA 1
ATOM 996 C C . ARG A 1 129 ? 4.629 -4.352 -18.488 1.00 86.62 129 ARG A C 1
ATOM 998 O O . ARG A 1 129 ? 3.952 -3.333 -18.396 1.00 86.62 129 ARG A O 1
ATOM 1005 N N . ARG A 1 130 ? 4.148 -5.561 -18.175 1.00 91.62 130 ARG A N 1
ATOM 1006 C CA . ARG A 1 130 ? 2.781 -5.758 -17.667 1.00 91.62 130 ARG A CA 1
ATOM 1007 C C . ARG A 1 130 ? 2.597 -5.076 -16.314 1.00 91.62 130 ARG A C 1
ATOM 1009 O O . ARG A 1 130 ? 1.571 -4.440 -16.116 1.00 91.62 130 ARG A O 1
ATOM 1016 N N . LEU A 1 131 ? 3.632 -5.084 -15.468 1.00 93.31 131 LEU A N 1
ATOM 1017 C CA . LEU A 1 131 ? 3.628 -4.423 -14.158 1.00 93.31 131 LEU A CA 1
ATOM 1018 C C . LEU A 1 131 ? 3.490 -2.902 -14.261 1.00 93.31 131 LEU A C 1
ATOM 1020 O O . LEU A 1 131 ? 2.898 -2.286 -13.377 1.00 93.31 131 LEU A O 1
ATOM 1024 N N . ALA A 1 132 ? 3.945 -2.297 -15.360 1.00 93.25 132 ALA A N 1
ATOM 1025 C CA . ALA A 1 132 ? 3.717 -0.880 -15.621 1.00 93.25 132 ALA A CA 1
ATOM 1026 C C . ALA A 1 132 ? 2.223 -0.593 -15.848 1.00 93.25 132 ALA A C 1
ATOM 1028 O O . ALA A 1 132 ? 1.669 0.342 -15.269 1.00 93.25 132 ALA A O 1
ATOM 1029 N N . LEU A 1 133 ? 1.527 -1.447 -16.604 1.00 94.56 133 LEU A N 1
ATOM 1030 C CA . LEU A 1 133 ? 0.074 -1.346 -16.751 1.00 94.56 133 LEU A CA 1
ATOM 1031 C C . LEU A 1 133 ? -0.653 -1.661 -15.434 1.00 94.56 133 LEU A C 1
ATOM 1033 O O . LEU A 1 133 ? -1.577 -0.937 -15.062 1.00 94.56 133 LEU A O 1
ATOM 1037 N N . THR A 1 134 ? -0.210 -2.680 -14.691 1.00 95.69 134 THR A N 1
ATOM 1038 C CA . THR A 1 134 ? -0.757 -3.028 -13.370 1.00 95.69 134 THR A CA 1
ATOM 1039 C C . THR A 1 134 ? -0.653 -1.845 -12.409 1.00 95.69 134 THR A C 1
ATOM 1041 O O . THR A 1 134 ? -1.642 -1.468 -11.782 1.00 95.69 134 THR A O 1
ATOM 1044 N N . GLY A 1 135 ? 0.519 -1.210 -12.339 1.00 94.25 135 GLY A N 1
ATOM 1045 C CA . GLY A 1 135 ? 0.756 -0.026 -11.521 1.00 94.25 135 GLY A CA 1
ATOM 1046 C C . GLY A 1 135 ? -0.104 1.156 -11.952 1.00 94.25 135 GLY A C 1
ATOM 1047 O O . GLY A 1 135 ? -0.686 1.830 -11.103 1.00 94.25 135 GLY A O 1
ATOM 1048 N N . ALA A 1 136 ? -0.265 1.387 -13.257 1.00 95.75 136 ALA A N 1
ATOM 1049 C CA . ALA A 1 136 ? -1.144 2.438 -13.760 1.00 95.75 136 ALA A CA 1
ATOM 1050 C C . ALA A 1 136 ? -2.603 2.236 -13.320 1.00 95.75 136 ALA A C 1
ATOM 1052 O O . ALA A 1 136 ? -3.218 3.179 -12.817 1.00 95.75 136 ALA A O 1
ATOM 1053 N N . LEU A 1 137 ? -3.131 1.015 -13.449 1.00 96.25 137 LEU A N 1
ATOM 1054 C CA . LEU A 1 137 ? -4.485 0.672 -13.006 1.00 96.25 137 LEU A CA 1
ATOM 1055 C C . LEU A 1 137 ? -4.631 0.813 -11.491 1.00 96.25 137 LEU A C 1
ATOM 1057 O O . LEU A 1 137 ? -5.558 1.477 -11.027 1.00 96.25 137 LEU A O 1
ATOM 1061 N N . PHE A 1 138 ? -3.694 0.247 -10.726 1.00 95.69 138 PHE A N 1
ATOM 1062 C CA . PHE A 1 138 ? -3.719 0.290 -9.269 1.00 95.69 138 PHE A CA 1
ATOM 1063 C C . PHE A 1 138 ? -3.668 1.729 -8.742 1.00 95.69 138 PHE A C 1
ATOM 1065 O O . PHE A 1 138 ? -4.578 2.165 -8.038 1.00 95.69 138 PHE A O 1
ATOM 1072 N N . PHE A 1 139 ? -2.641 2.499 -9.114 1.00 93.94 139 PHE A N 1
ATOM 1073 C CA . PHE A 1 139 ? -2.476 3.869 -8.625 1.00 93.94 139 PHE A CA 1
ATOM 1074 C C . PHE A 1 139 ? -3.535 4.819 -9.187 1.00 93.94 139 PHE A C 1
ATOM 1076 O O . PHE A 1 139 ? -3.879 5.797 -8.524 1.00 93.94 139 PHE A O 1
ATOM 1083 N N . GLY A 1 140 ? -4.051 4.552 -10.389 1.00 95.62 140 GLY A N 1
ATOM 1084 C CA . GLY A 1 140 ? -5.155 5.304 -10.976 1.00 95.62 140 GLY A CA 1
ATOM 1085 C C . GLY A 1 140 ? -6.434 5.123 -10.167 1.00 95.62 140 GLY A C 1
ATOM 1086 O O . GLY A 1 140 ? -7.010 6.103 -9.702 1.00 95.62 140 GLY A O 1
ATOM 1087 N N . ALA A 1 141 ? -6.837 3.875 -9.924 1.00 94.56 141 ALA A N 1
ATOM 1088 C CA . ALA A 1 141 ? -8.014 3.560 -9.122 1.00 94.56 141 ALA A CA 1
ATOM 1089 C C . ALA A 1 141 ? -7.869 4.035 -7.669 1.00 94.56 141 ALA A C 1
ATOM 1091 O O . ALA A 1 141 ? -8.780 4.676 -7.149 1.00 94.56 141 ALA A O 1
ATOM 1092 N N . ALA A 1 142 ? -6.715 3.806 -7.034 1.00 90.38 142 ALA A N 1
ATOM 1093 C CA . ALA A 1 142 ? -6.445 4.309 -5.689 1.00 90.38 142 ALA A CA 1
ATOM 1094 C C . ALA A 1 142 ? -6.559 5.842 -5.633 1.00 90.38 142 ALA A C 1
ATOM 1096 O O . ALA A 1 142 ? -7.261 6.371 -4.776 1.00 90.38 142 ALA A O 1
ATOM 1097 N N . GLY A 1 143 ? -5.954 6.557 -6.587 1.00 89.19 143 GLY A N 1
ATOM 1098 C CA . GLY A 1 143 ? -6.047 8.016 -6.677 1.00 89.19 143 GLY A CA 1
ATOM 1099 C C . GLY A 1 143 ? -7.479 8.521 -6.875 1.00 89.19 143 GLY A C 1
ATOM 1100 O O . GLY A 1 143 ? -7.892 9.464 -6.205 1.00 89.19 143 GLY A O 1
ATOM 1101 N N . LEU A 1 144 ? -8.267 7.873 -7.739 1.00 93.06 144 LEU A N 1
ATOM 1102 C CA . LEU A 1 144 ? -9.683 8.207 -7.931 1.00 93.06 144 LEU A CA 1
ATOM 1103 C C . LEU A 1 144 ? -10.501 7.995 -6.652 1.00 93.06 144 LEU A C 1
ATOM 1105 O O . LEU A 1 144 ? -11.347 8.825 -6.318 1.00 93.06 144 LEU A O 1
ATOM 1109 N N . MET A 1 145 ? -10.231 6.920 -5.910 1.00 89.88 145 MET A N 1
ATOM 1110 C CA . MET A 1 145 ? -10.904 6.642 -4.641 1.00 89.88 145 MET A CA 1
ATOM 1111 C C . MET A 1 145 ? -10.587 7.702 -3.583 1.00 89.88 145 MET A C 1
ATOM 1113 O O . MET A 1 145 ? -11.511 8.186 -2.927 1.00 89.88 145 MET A O 1
ATOM 1117 N N . GLU A 1 146 ? -9.326 8.126 -3.467 1.00 85.56 146 GLU A N 1
ATOM 1118 C CA . GLU A 1 146 ? -8.934 9.232 -2.582 1.00 85.56 146 GLU A CA 1
ATOM 1119 C C . GLU A 1 146 ? -9.654 10.537 -2.965 1.00 85.56 146 GLU A C 1
ATOM 1121 O O . GLU A 1 146 ? -10.275 11.177 -2.117 1.00 85.56 146 GLU A O 1
ATOM 1126 N N . LEU A 1 147 ? -9.653 10.896 -4.254 1.00 87.44 147 LEU A N 1
ATOM 1127 C CA . LEU A 1 147 ? -10.284 12.126 -4.751 1.00 87.44 147 LEU A CA 1
ATOM 1128 C C . LEU A 1 147 ? -11.812 12.126 -4.615 1.00 87.44 147 LEU A C 1
ATOM 1130 O O . LEU A 1 147 ? -12.418 13.181 -4.447 1.00 87.44 147 LEU A O 1
ATOM 1134 N N . SER A 1 148 ? -12.450 10.956 -4.660 1.00 89.06 148 SER A N 1
ATOM 1135 C CA . SER A 1 148 ? -13.907 10.837 -4.528 1.00 89.06 148 SER A CA 1
ATOM 1136 C C . SER A 1 148 ? -14.435 11.145 -3.117 1.00 89.06 148 SER A C 1
ATOM 1138 O O . SER A 1 148 ? -15.651 11.224 -2.912 1.00 89.06 148 SER A O 1
ATOM 1140 N N . GLY A 1 149 ? -13.548 11.275 -2.122 1.00 84.88 149 GLY A N 1
ATOM 1141 C CA . GLY A 1 149 ? -13.930 11.408 -0.716 1.00 84.88 149 GLY A CA 1
ATOM 1142 C C . GLY A 1 149 ? -14.594 10.144 -0.158 1.00 84.88 149 GLY A C 1
ATOM 1143 O O . GLY A 1 149 ? -15.334 10.215 0.830 1.00 84.88 149 GLY A O 1
ATOM 1144 N N . PHE A 1 150 ? -14.369 8.985 -0.794 1.00 87.25 150 PHE A N 1
ATOM 1145 C CA . PHE A 1 150 ? -15.000 7.725 -0.407 1.00 87.25 150 PHE A CA 1
ATOM 1146 C C . PHE A 1 150 ? -14.680 7.345 1.039 1.00 87.25 150 PHE A C 1
ATOM 1148 O O . PHE A 1 150 ? -15.592 7.012 1.796 1.00 87.25 150 PHE A O 1
ATOM 1155 N N . TYR A 1 151 ? -13.409 7.463 1.431 1.00 83.56 151 TYR A N 1
ATOM 1156 C CA . TYR A 1 151 ? -12.927 7.077 2.758 1.00 83.56 151 TYR A CA 1
ATOM 1157 C C . TYR A 1 151 ? -13.432 7.984 3.887 1.00 83.56 151 TYR A C 1
ATOM 1159 O O . TYR A 1 151 ? -13.556 7.523 5.017 1.00 83.56 151 TYR A O 1
ATOM 1167 N N . GLY A 1 152 ? -13.773 9.242 3.589 1.00 81.44 152 GLY A N 1
ATOM 1168 C CA . GLY A 1 152 ? -14.361 10.164 4.563 1.00 81.44 152 GLY A CA 1
ATOM 1169 C C . GLY A 1 152 ? -15.856 9.908 4.764 1.00 81.44 152 GLY A C 1
ATOM 1170 O O . GLY A 1 152 ? -16.270 9.336 5.770 1.00 81.44 152 GLY A O 1
ATOM 1171 N N . GLU A 1 153 ? -16.662 10.304 3.774 1.00 82.56 153 GLU A N 1
ATOM 1172 C CA . GLU A 1 153 ? -18.134 10.317 3.872 1.00 82.56 153 GLU A CA 1
ATOM 1173 C C . GLU A 1 153 ? -18.811 9.365 2.869 1.00 82.56 153 GLU A C 1
ATOM 1175 O O . GLU A 1 153 ? -19.980 9.003 3.020 1.00 82.56 153 GLU A O 1
ATOM 1180 N N . GLY A 1 154 ? -18.118 8.956 1.799 1.00 86.06 154 GLY A N 1
ATOM 1181 C CA . GLY A 1 154 ? -18.715 8.114 0.755 1.00 86.06 154 GLY A CA 1
ATOM 1182 C C . GLY A 1 154 ? -19.202 6.762 1.275 1.00 86.06 154 GLY A C 1
ATOM 1183 O O . GLY A 1 154 ? -20.330 6.373 0.969 1.00 86.06 154 GLY A O 1
ATOM 1184 N N . TRP A 1 155 ? -18.414 6.092 2.115 1.00 87.00 155 TRP A N 1
ATOM 1185 C CA . TRP A 1 155 ? -18.805 4.818 2.724 1.00 87.00 155 TRP A CA 1
ATOM 1186 C C . TRP A 1 155 ? -20.027 4.962 3.644 1.00 87.00 155 TRP A C 1
ATOM 1188 O O . TRP A 1 155 ? -20.939 4.139 3.573 1.00 87.00 155 TRP A O 1
ATOM 1198 N N . ARG A 1 156 ? -20.108 6.048 4.430 1.00 86.44 156 ARG A N 1
ATOM 1199 C CA . ARG A 1 156 ? -21.258 6.339 5.306 1.00 86.44 156 ARG A CA 1
ATOM 1200 C C . ARG A 1 156 ? -22.528 6.505 4.487 1.00 86.44 156 ARG A C 1
ATOM 1202 O O . ARG A 1 156 ? -23.546 5.882 4.776 1.00 86.44 156 ARG A O 1
ATOM 1209 N N . ARG A 1 157 ? -22.462 7.297 3.411 1.00 88.00 157 ARG A N 1
ATOM 1210 C CA . ARG A 1 157 ? -23.583 7.484 2.474 1.00 88.00 157 ARG A CA 1
ATOM 1211 C C . ARG A 1 157 ? -24.013 6.167 1.834 1.00 88.00 157 ARG A C 1
ATOM 1213 O O . ARG A 1 157 ? -25.210 5.939 1.674 1.00 88.00 157 ARG A O 1
ATOM 1220 N N . LEU A 1 158 ? -23.061 5.310 1.471 1.00 87.56 158 LEU A N 1
ATOM 1221 C CA . LEU A 1 158 ? -23.345 4.018 0.854 1.00 87.56 158 LEU A CA 1
ATOM 1222 C C . LEU A 1 158 ? -24.043 3.068 1.834 1.00 87.56 158 LEU A C 1
ATOM 1224 O O . LEU A 1 158 ? -25.071 2.492 1.485 1.00 87.56 158 LEU A O 1
ATOM 1228 N N . LEU A 1 159 ? -23.557 2.982 3.074 1.00 85.38 159 LEU A N 1
ATOM 1229 C CA . LEU A 1 159 ? -24.183 2.181 4.126 1.00 85.38 159 LEU A CA 1
ATOM 1230 C C . LEU A 1 159 ? -25.563 2.711 4.519 1.00 85.38 159 LEU A C 1
ATOM 1232 O O . LEU A 1 159 ? -26.492 1.918 4.609 1.00 85.38 159 LEU A O 1
ATOM 1236 N N . ARG A 1 160 ? -25.751 4.031 4.660 1.00 86.25 160 ARG A N 1
ATOM 1237 C CA . ARG A 1 160 ? -27.079 4.624 4.923 1.00 86.25 160 ARG A CA 1
ATOM 1238 C C . ARG A 1 160 ? -28.082 4.296 3.811 1.00 86.25 160 ARG A C 1
ATOM 1240 O O . ARG A 1 160 ? -29.230 3.970 4.095 1.00 86.25 160 ARG A O 1
ATOM 1247 N N . ARG A 1 161 ? -27.652 4.330 2.542 1.00 88.12 161 ARG A N 1
ATOM 1248 C CA . ARG A 1 161 ? -28.488 3.920 1.395 1.00 88.12 161 ARG A CA 1
ATOM 1249 C C . ARG A 1 161 ? -28.767 2.418 1.365 1.00 88.12 1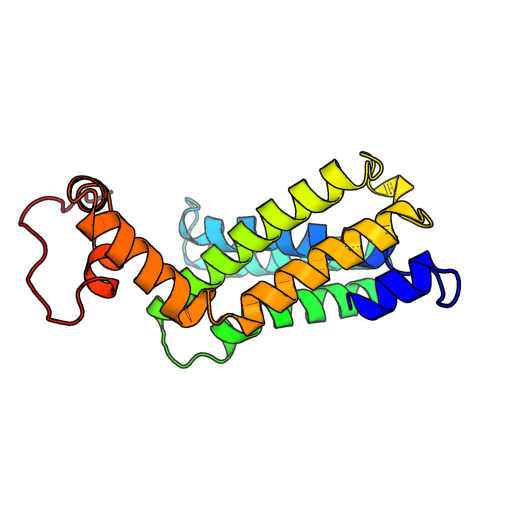61 ARG A C 1
ATOM 1251 O O . ARG A 1 161 ? -29.844 2.016 0.940 1.00 88.12 161 ARG A O 1
ATOM 1258 N N . ALA A 1 162 ? -27.804 1.587 1.755 1.00 86.44 162 ALA A N 1
ATOM 1259 C CA . ALA A 1 162 ? -28.009 0.144 1.844 1.00 86.44 162 ALA A CA 1
ATOM 1260 C C . ALA A 1 162 ? -29.001 -0.189 2.967 1.00 86.44 162 ALA A C 1
ATOM 1262 O O . ALA A 1 162 ? -29.958 -0.924 2.744 1.00 86.44 162 ALA A O 1
ATOM 1263 N N . ALA A 1 163 ? -28.834 0.439 4.131 1.00 83.62 163 ALA A N 1
ATOM 1264 C CA . ALA A 1 163 ? -29.705 0.288 5.287 1.00 83.62 163 ALA A CA 1
ATOM 1265 C C . ALA A 1 163 ? -31.144 0.748 5.014 1.00 83.62 163 ALA A C 1
ATOM 1267 O O . ALA A 1 163 ? -32.081 0.075 5.432 1.00 83.62 163 ALA A O 1
ATOM 1268 N N . SER A 1 164 ? -31.347 1.837 4.260 1.00 84.69 164 SER A N 1
ATOM 1269 C CA . SER A 1 164 ? -32.700 2.280 3.890 1.00 84.69 164 SER A CA 1
ATOM 1270 C C . SER A 1 164 ? -33.424 1.305 2.957 1.00 84.69 164 SER A C 1
ATOM 1272 O O . SER A 1 164 ? -34.651 1.267 2.944 1.00 84.69 164 SER A O 1
ATOM 1274 N N . ARG A 1 165 ? -32.680 0.499 2.189 1.00 88.25 165 ARG A N 1
ATOM 1275 C CA . ARG A 1 165 ? -33.235 -0.555 1.327 1.00 88.25 165 ARG A CA 1
ATOM 1276 C C . ARG A 1 165 ? -33.409 -1.882 2.057 1.00 88.25 165 ARG A C 1
ATOM 1278 O O . ARG A 1 165 ? -34.326 -2.630 1.737 1.00 88.25 165 ARG A O 1
ATOM 1285 N N . GLN A 1 166 ? -32.519 -2.191 2.996 1.00 87.88 166 GLN A N 1
ATOM 1286 C CA . GLN A 1 166 ? -32.496 -3.444 3.744 1.00 87.88 166 GLN A CA 1
ATOM 1287 C C . GLN A 1 166 ? -32.141 -3.166 5.212 1.00 87.88 166 GLN A C 1
ATOM 1289 O O . GLN A 1 166 ? -30.972 -3.252 5.593 1.00 87.88 166 GLN A O 1
ATOM 1294 N N . PRO A 1 167 ? -33.141 -2.874 6.065 1.00 78.69 167 PRO A N 1
ATOM 1295 C CA . PRO A 1 167 ? -32.913 -2.555 7.477 1.00 78.69 167 PRO A CA 1
ATOM 1296 C C . PRO A 1 167 ? -32.222 -3.685 8.252 1.00 78.69 167 PRO A C 1
ATOM 1298 O O . PRO A 1 167 ? -31.485 -3.435 9.200 1.00 78.69 167 PRO A O 1
ATOM 1301 N N . GLN A 1 168 ? -32.405 -4.932 7.803 1.00 82.69 168 GLN A N 1
ATOM 1302 C CA . GLN A 1 168 ? -31.769 -6.125 8.371 1.00 82.69 168 GLN A CA 1
ATOM 1303 C C . GLN A 1 168 ? -30.234 -6.092 8.277 1.00 82.69 168 GLN A C 1
ATOM 1305 O O . GLN A 1 168 ? -29.563 -6.760 9.054 1.00 82.69 168 GLN A O 1
ATOM 1310 N N . LEU A 1 169 ? -29.655 -5.287 7.377 1.00 76.31 169 LEU A N 1
ATOM 1311 C CA . LEU A 1 169 ? -28.202 -5.124 7.289 1.00 76.31 169 LEU A CA 1
ATOM 1312 C C . LEU A 1 169 ? -27.606 -4.436 8.520 1.00 76.31 169 LEU A C 1
ATOM 1314 O O . LEU A 1 169 ? -26.409 -4.577 8.747 1.00 76.31 169 LEU A O 1
ATOM 1318 N N . LEU A 1 170 ? -28.408 -3.707 9.306 1.00 68.81 170 LEU A N 1
ATOM 1319 C CA . LEU A 1 170 ? -27.943 -3.025 10.515 1.00 68.81 170 LEU A CA 1
ATOM 1320 C C . LEU A 1 170 ? -27.849 -3.957 11.731 1.00 68.81 170 LEU A C 1
ATOM 1322 O O . LEU A 1 170 ? -27.058 -3.682 12.627 1.00 68.81 170 LEU A O 1
ATOM 1326 N N . SER A 1 171 ? -28.613 -5.056 11.779 1.00 72.00 171 SER A N 1
ATOM 1327 C CA . SER A 1 171 ? -28.651 -5.931 12.959 1.00 72.00 171 SER A CA 1
ATOM 1328 C C . SER A 1 171 ? -27.342 -6.676 13.267 1.00 72.00 171 SER A C 1
ATOM 1330 O O . SER A 1 171 ? -27.066 -6.854 14.450 1.00 72.00 171 SER A O 1
ATOM 1332 N N . PRO A 1 172 ? -26.510 -7.099 12.287 1.00 79.44 172 PRO A N 1
ATOM 1333 C CA . PRO A 1 172 ? -25.207 -7.693 12.583 1.00 79.44 172 PRO A CA 1
ATOM 1334 C C . PRO A 1 172 ? -24.079 -6.656 12.715 1.00 79.44 172 PRO A C 1
ATOM 1336 O O . PRO A 1 172 ? -22.924 -7.044 12.890 1.00 79.44 172 PRO A O 1
ATOM 1339 N N . MET A 1 173 ? -24.352 -5.353 12.565 1.00 77.50 173 MET A N 1
ATOM 1340 C CA . MET A 1 173 ? -23.277 -4.362 12.573 1.00 77.50 173 MET A CA 1
ATOM 1341 C C . MET A 1 173 ? -22.717 -4.160 13.987 1.00 77.50 173 MET A C 1
ATOM 1343 O O . MET A 1 173 ? -23.480 -4.062 14.948 1.00 77.50 173 MET A O 1
ATOM 1347 N N . PRO A 1 174 ? -21.388 -4.014 14.132 1.00 75.38 174 PRO A N 1
ATOM 1348 C CA . PRO A 1 174 ? -20.794 -3.620 15.400 1.00 75.38 174 PRO A CA 1
ATOM 1349 C C . PRO A 1 174 ? -21.399 -2.308 15.919 1.00 75.38 174 PRO A C 1
ATOM 1351 O O . PRO A 1 174 ? -21.586 -1.358 15.156 1.00 75.38 174 PRO A O 1
ATOM 1354 N N . ALA A 1 175 ? -21.633 -2.213 17.230 1.00 73.00 175 ALA A N 1
ATOM 1355 C CA . ALA A 1 175 ? -22.276 -1.051 17.858 1.00 73.00 175 ALA A CA 1
ATOM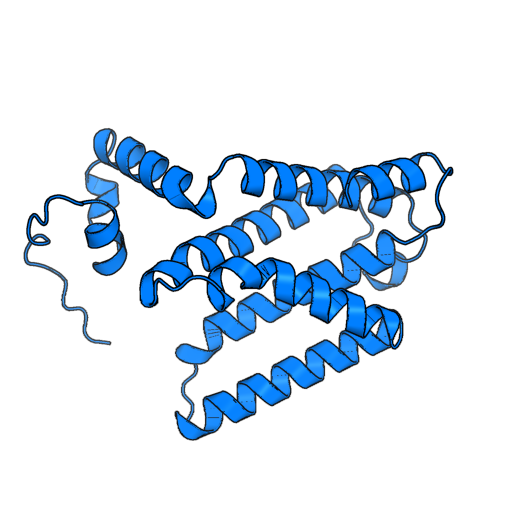 1356 C C . ALA A 1 175 ? -21.564 0.289 17.582 1.00 73.00 175 ALA A C 1
ATOM 1358 O O . ALA A 1 175 ? -22.179 1.354 17.596 1.00 73.00 175 ALA A O 1
ATOM 1359 N N . TRP A 1 176 ? -20.256 0.265 17.325 1.00 71.12 176 TRP A N 1
ATOM 1360 C CA . TRP A 1 176 ? -19.503 1.456 16.934 1.00 71.12 176 TRP A CA 1
ATOM 1361 C C . TRP A 1 176 ? -19.799 1.899 15.487 1.00 71.12 176 TRP A C 1
ATOM 1363 O O . TRP A 1 176 ? -19.866 3.096 15.236 1.00 71.12 176 TRP A O 1
ATOM 1373 N N . VAL A 1 177 ? -20.061 0.972 14.554 1.00 75.19 177 VAL A N 1
ATOM 1374 C CA . VAL A 1 177 ? -20.473 1.294 13.171 1.00 75.19 177 VAL A CA 1
ATOM 1375 C C . VAL A 1 177 ? -21.866 1.914 13.177 1.00 75.19 177 VAL A C 1
ATOM 1377 O O . VAL A 1 177 ? -22.097 2.915 12.507 1.00 75.19 177 VAL A O 1
ATOM 1380 N N . ALA A 1 178 ? -22.784 1.340 13.959 1.00 73.25 178 ALA A N 1
ATOM 1381 C CA . ALA A 1 178 ? -24.151 1.838 14.081 1.00 73.25 178 ALA A CA 1
ATOM 1382 C C . ALA A 1 178 ? -24.188 3.293 14.586 1.00 73.25 178 ALA A C 1
ATOM 1384 O O . ALA A 1 178 ? -24.888 4.120 14.004 1.00 73.25 178 ALA A O 1
ATOM 1385 N N . ARG A 1 179 ? -23.364 3.627 15.593 1.00 72.19 179 ARG A N 1
ATOM 1386 C CA . ARG A 1 179 ? -23.214 5.000 16.111 1.00 72.19 179 ARG A CA 1
ATOM 1387 C C . ARG A 1 179 ? -22.731 5.992 15.051 1.00 72.19 179 ARG A C 1
ATOM 1389 O O . ARG A 1 179 ? -23.220 7.111 14.998 1.00 72.19 179 ARG A O 1
ATOM 1396 N N . GLU A 1 180 ? -21.820 5.580 14.175 1.00 72.12 180 GLU A N 1
ATOM 1397 C CA . GLU A 1 180 ? -21.307 6.447 13.106 1.00 72.12 180 GLU A CA 1
ATOM 1398 C C . GLU A 1 180 ? -22.347 6.703 11.991 1.00 72.12 180 GLU A C 1
ATOM 1400 O O . GLU A 1 180 ? -22.295 7.703 11.263 1.00 72.12 180 GLU A O 1
ATOM 1405 N N . LEU A 1 181 ? -23.303 5.783 11.832 1.00 72.38 181 LEU A N 1
ATOM 1406 C CA . LEU A 1 181 ? -24.359 5.860 10.824 1.00 72.38 181 LEU A CA 1
ATOM 1407 C C . LEU A 1 181 ? -25.576 6.670 11.285 1.00 72.38 181 LEU A C 1
ATOM 1409 O O . LEU A 1 181 ? -26.271 7.201 10.412 1.00 72.38 181 LEU A O 1
ATOM 1413 N N . ASP A 1 182 ? -25.768 6.829 12.598 1.00 67.69 182 ASP A N 1
ATOM 1414 C CA . ASP A 1 182 ? -26.854 7.584 13.224 1.00 67.69 182 ASP A CA 1
ATOM 1415 C C . ASP A 1 182 ? -26.363 8.861 13.948 1.00 67.69 182 ASP A C 1
ATOM 1417 O O . ASP A 1 182 ? -26.120 8.863 15.157 1.00 67.69 182 ASP A O 1
ATOM 1421 N N . PRO A 1 183 ? -26.241 9.990 13.228 1.00 54.78 183 PRO A N 1
ATOM 1422 C CA . PRO A 1 183 ? -25.795 11.255 13.807 1.00 54.78 183 PRO A CA 1
ATOM 1423 C C . PRO A 1 183 ? -26.823 11.910 14.747 1.00 54.78 183 PRO A C 1
ATOM 1425 O O . PRO A 1 183 ? -26.501 12.933 15.348 1.00 54.78 183 PRO A O 1
ATOM 1428 N N . GLN A 1 184 ? -28.046 11.375 14.868 1.00 54.69 184 GLN A N 1
ATOM 1429 C CA . GLN A 1 184 ? -29.090 11.922 15.746 1.00 54.69 184 GLN A CA 1
ATOM 1430 C C . GLN A 1 184 ? -29.134 11.251 17.127 1.00 54.69 184 GLN A C 1
ATOM 1432 O O . GLN A 1 184 ? -29.876 11.707 17.995 1.00 54.69 184 GLN A O 1
ATOM 1437 N N . GLY A 1 185 ? -28.295 10.236 17.369 1.00 50.78 185 GLY A N 1
ATOM 1438 C CA . GLY A 1 185 ? -28.109 9.651 18.696 1.00 50.78 185 GLY A CA 1
ATOM 1439 C C . GLY A 1 185 ? -29.300 8.831 19.185 1.00 50.78 185 GLY A C 1
ATOM 1440 O O . GLY A 1 185 ? -29.526 8.759 20.395 1.00 50.78 185 GLY A O 1
ATOM 1441 N N . THR A 1 186 ? -30.063 8.205 18.285 1.00 54.47 186 THR A N 1
ATOM 1442 C CA . THR A 1 186 ? -31.057 7.219 18.713 1.00 54.47 186 THR A CA 1
ATOM 1443 C C . THR A 1 186 ? -30.303 6.072 19.398 1.00 54.47 186 THR A C 1
ATOM 1445 O O . THR A 1 186 ? -29.347 5.539 18.827 1.00 54.47 186 THR A O 1
ATOM 1448 N N . PRO A 1 187 ? -30.643 5.713 20.650 1.00 45.84 187 PRO A N 1
ATOM 1449 C CA . PRO A 1 187 ? -29.908 4.681 21.365 1.00 45.84 187 PRO A CA 1
ATOM 1450 C C . PRO A 1 187 ? -29.951 3.375 20.561 1.00 45.84 187 PRO A C 1
ATOM 1452 O O . PRO A 1 187 ? -31.005 3.046 20.003 1.00 45.84 187 PRO A O 1
ATOM 1455 N N . PRO A 1 188 ? -28.828 2.634 20.475 1.00 48.72 188 PRO A N 1
ATOM 1456 C CA . PRO A 1 188 ? -28.826 1.348 19.800 1.00 48.72 188 PRO A CA 1
ATOM 1457 C C . PRO A 1 188 ? -29.918 0.466 20.421 1.00 48.72 188 PRO A C 1
ATOM 1459 O O . PRO A 1 188 ? -30.124 0.526 21.640 1.00 48.72 188 PRO A O 1
ATOM 1462 N N . PRO A 1 189 ? -30.642 -0.330 19.614 1.00 49.72 189 PRO A N 1
ATOM 1463 C CA . PRO A 1 189 ? -31.656 -1.227 20.142 1.00 49.72 189 PRO A CA 1
ATOM 1464 C C . PRO A 1 189 ? -31.020 -2.109 21.230 1.00 49.72 189 PRO A C 1
ATOM 1466 O O . PRO A 1 189 ? -29.899 -2.590 21.045 1.00 49.72 189 PRO A O 1
ATOM 1469 N N . PRO A 1 190 ? -31.682 -2.290 22.386 1.00 42.66 190 PRO A N 1
ATOM 1470 C CA . PRO A 1 190 ? -31.112 -3.032 23.498 1.00 42.66 190 PRO A CA 1
ATOM 1471 C C . PRO A 1 190 ? -30.951 -4.495 23.082 1.00 42.66 190 PRO A C 1
ATOM 1473 O O . PRO A 1 190 ? -31.923 -5.240 22.996 1.00 42.66 190 PRO A O 1
ATOM 1476 N N . GLY A 1 191 ? -29.720 -4.902 22.784 1.00 52.59 191 GLY A N 1
ATOM 1477 C CA . GLY A 1 191 ? -29.424 -6.277 22.400 1.00 52.59 191 GLY A CA 1
ATOM 1478 C C . GLY A 1 191 ? -28.069 -6.410 21.727 1.00 52.59 191 GLY A C 1
ATOM 1479 O O . GLY A 1 191 ? -27.978 -6.331 20.508 1.00 52.59 191 GLY A O 1
ATOM 1480 N N . GLY A 1 192 ? -27.023 -6.639 22.522 1.00 46.41 192 GLY A N 1
ATOM 1481 C CA . GLY A 1 192 ? -25.732 -7.060 21.979 1.00 46.41 192 GLY A CA 1
ATOM 1482 C C . GLY A 1 192 ? -24.498 -6.642 22.766 1.00 46.41 192 GLY A C 1
ATOM 1483 O O . GLY A 1 192 ? -23.479 -6.360 22.146 1.00 46.41 192 GLY A O 1
ATOM 1484 N N . ASP A 1 193 ? -24.552 -6.622 24.101 1.00 43.22 193 ASP A N 1
ATOM 1485 C CA . ASP A 1 193 ? -23.331 -6.731 24.909 1.00 43.22 193 ASP A CA 1
ATOM 1486 C C . ASP A 1 193 ? -22.783 -8.158 24.733 1.00 43.22 193 ASP A C 1
ATOM 1488 O O . ASP A 1 193 ? -23.013 -9.051 25.548 1.00 43.22 193 ASP A O 1
ATOM 1492 N N . VAL A 1 194 ? -22.089 -8.409 23.623 1.00 46.31 194 VAL A N 1
ATOM 1493 C CA . VAL A 1 194 ? -21.238 -9.593 23.504 1.00 46.31 194 VAL A CA 1
ATOM 1494 C C . VAL A 1 194 ? -19.897 -9.212 24.109 1.00 46.31 194 VAL A C 1
ATOM 1496 O O . VAL A 1 194 ? -19.012 -8.685 23.440 1.00 46.31 194 VAL A O 1
ATOM 1499 N N . ARG A 1 195 ? -19.780 -9.438 25.419 1.00 40.38 195 ARG A N 1
ATOM 1500 C CA . ARG A 1 195 ? -18.483 -9.531 26.089 1.00 40.38 195 ARG A CA 1
ATOM 1501 C C . ARG A 1 195 ? -17.763 -10.760 25.537 1.00 40.38 195 ARG A C 1
ATOM 1503 O O . ARG A 1 195 ? -18.178 -11.861 25.881 1.00 40.38 195 ARG A O 1
ATOM 1510 N N . HIS A 1 196 ? -16.704 -10.572 24.756 1.00 39.81 196 HIS A N 1
ATOM 1511 C CA . HIS A 1 196 ? -15.615 -11.537 24.592 1.00 39.81 196 HIS A CA 1
ATOM 1512 C C . HIS A 1 196 ? -14.302 -10.786 24.398 1.00 39.81 196 HIS A C 1
ATOM 1514 O O . HIS A 1 196 ? -14.273 -9.879 23.537 1.00 39.81 196 HIS A O 1
#